Protein AF-A0A4Y9Z3P3-F1 (afdb_monomer)

Nearest PDB structures (foldseek):
  8tf5-assembly1_A  TM=5.574E-01  e=1.766E+00  Homo sapiens
  8oyy-assembly2_B  TM=6.429E-01  e=4.937E+00  synthetic construct
  8t1v-assembly1_A  TM=5.612E-01  e=3.680E+00  Homo sapiens
  8wg8-assembly1_R  TM=3.396E-01  e=8.055E+00  Homo sapiens

Mean predicted aligned error: 12.14 Å

Radius of gyration: 29.26 Å; Cα contacts (8 Å, |Δi|>4): 256; chains: 1; bounding box: 95×50×70 Å

Organism: NCBI:txid34475

Foldseek 3Di:
DPDPQPQDWDFFFQLFQQALVVLVVLVVLLVLLVVCVVLLVVQVVDPLQQAVLSVLLNVLSVLSNVLSVLSNVRNVDVVSSPDPVNSLSNLLSLQVSVLSLVLSVLLLVLLVQLLLQAWDDPPPVVVVVVPPPPPPDPPPDDDDDDDDDDDDDDDDDDDDDDDPPPPPPPPPPPPPPPVPPDCVVVVPPPPVPPPPGNDRDVVSSVVSVVVSVVVNVVSVVLVVQLVVLSVVLVVCVVVVDDPNLPRSCPPDDVCVVRSVQIFSDSDLPTPSSLNDPVSSVCSCPVRVVVSSVSSVVSSVDSSCVVSVADNHGCPCPVVPD

pLDDT: mean 75.49, std 17.76, range [39.12, 98.44]

Structure (mmCIF, N/CA/C/O backbone):
data_AF-A0A4Y9Z3P3-F1
#
_entry.id   AF-A0A4Y9Z3P3-F1
#
loop_
_atom_site.group_PDB
_atom_site.id
_atom_site.type_symbol
_atom_site.label_atom_id
_atom_site.label_alt_id
_atom_site.label_comp_id
_atom_site.label_asym_id
_atom_site.label_entity_id
_atom_site.label_seq_id
_atom_site.pdbx_PDB_ins_code
_atom_site.Cartn_x
_atom_site.Cartn_y
_atom_site.Cartn_z
_atom_site.occupancy
_atom_site.B_iso_or_equiv
_atom_site.auth_seq_id
_atom_site.auth_comp_id
_atom_site.auth_asym_id
_atom_site.auth_atom_id
_atom_site.pdbx_PDB_model_num
ATOM 1 N N . MET A 1 1 ? 21.744 5.343 -34.096 1.00 42.53 1 MET A N 1
ATOM 2 C CA . MET A 1 1 ? 22.037 6.588 -33.356 1.00 42.53 1 MET A CA 1
ATOM 3 C C . MET A 1 1 ? 22.389 6.185 -31.936 1.00 42.53 1 MET A C 1
ATOM 5 O O . MET A 1 1 ? 21.497 5.762 -31.217 1.00 42.53 1 MET A O 1
ATOM 9 N N . SER A 1 2 ? 23.677 6.191 -31.580 1.00 45.75 2 SER A N 1
ATOM 10 C CA . SER A 1 2 ? 24.115 5.922 -30.206 1.00 45.75 2 SER A CA 1
ATOM 11 C C . SER A 1 2 ? 23.874 7.201 -29.412 1.00 45.75 2 SER A C 1
ATOM 13 O O . SER A 1 2 ? 24.597 8.180 -29.589 1.00 45.75 2 SER A O 1
ATOM 15 N N . ALA A 1 3 ? 22.768 7.260 -28.674 1.00 49.84 3 ALA A N 1
ATOM 16 C CA . ALA A 1 3 ? 22.516 8.371 -27.769 1.00 49.84 3 ALA A CA 1
ATOM 17 C C . ALA A 1 3 ? 23.621 8.348 -26.709 1.00 49.84 3 ALA A C 1
ATOM 19 O O . ALA A 1 3 ? 23.852 7.304 -26.104 1.00 49.84 3 ALA A O 1
ATOM 20 N N . ASN A 1 4 ? 24.322 9.470 -26.530 1.00 55.56 4 ASN A N 1
ATOM 21 C CA . ASN A 1 4 ? 25.320 9.634 -25.478 1.00 55.56 4 ASN A CA 1
ATOM 22 C C . ASN A 1 4 ? 24.689 9.206 -24.149 1.00 55.56 4 ASN A C 1
ATOM 24 O O . ASN A 1 4 ? 23.802 9.895 -23.642 1.00 55.56 4 ASN A O 1
ATOM 28 N N . ALA A 1 5 ? 25.101 8.046 -23.635 1.00 58.03 5 ALA A N 1
ATOM 29 C CA . ALA A 1 5 ? 24.634 7.569 -22.348 1.00 58.03 5 ALA A CA 1
ATOM 30 C C . ALA A 1 5 ? 24.969 8.643 -21.301 1.00 58.03 5 ALA A C 1
ATOM 32 O O . ALA A 1 5 ? 26.079 9.188 -21.335 1.00 58.03 5 ALA A O 1
ATOM 33 N N . PRO A 1 6 ? 24.028 9.001 -20.412 1.00 55.75 6 PRO A N 1
ATOM 34 C CA . PRO A 1 6 ? 24.326 9.928 -19.333 1.00 55.75 6 PRO A CA 1
ATOM 35 C C . PRO A 1 6 ? 25.511 9.375 -18.535 1.00 55.75 6 PRO A C 1
ATOM 37 O O . PRO A 1 6 ? 25.466 8.262 -18.023 1.00 55.75 6 PRO A O 1
ATOM 40 N N . THR A 1 7 ? 26.598 10.141 -18.463 1.00 67.81 7 THR A N 1
ATOM 41 C CA . THR A 1 7 ? 27.827 9.749 -17.754 1.00 67.81 7 THR A CA 1
ATOM 42 C C . THR A 1 7 ? 27.671 9.803 -16.235 1.00 67.81 7 THR A C 1
ATOM 44 O O . THR A 1 7 ? 28.527 9.298 -15.512 1.00 67.81 7 THR A O 1
ATOM 47 N N . SER A 1 8 ? 26.588 10.405 -15.736 1.00 73.94 8 SER A N 1
ATOM 48 C CA . SER A 1 8 ? 26.293 10.492 -14.311 1.00 73.94 8 SER A CA 1
ATOM 49 C C . SER A 1 8 ? 25.451 9.297 -13.841 1.00 73.94 8 SER A C 1
ATOM 51 O O . SER A 1 8 ? 24.388 9.055 -14.424 1.00 73.94 8 SER A O 1
ATOM 53 N N . PRO A 1 9 ? 25.861 8.590 -12.772 1.00 73.00 9 PRO A N 1
ATOM 54 C CA . PRO A 1 9 ? 25.035 7.557 -12.158 1.00 73.00 9 PRO A CA 1
ATOM 55 C C . PRO A 1 9 ? 23.702 8.139 -11.671 1.00 73.00 9 PRO A C 1
ATOM 57 O O . PRO A 1 9 ? 23.647 9.269 -11.183 1.00 73.00 9 PRO A O 1
ATOM 60 N N . PHE A 1 10 ? 22.633 7.357 -11.784 1.00 73.75 10 PHE A N 1
ATOM 61 C CA . PHE A 1 10 ? 21.305 7.698 -11.281 1.00 73.75 10 PHE A CA 1
ATOM 62 C C . PHE A 1 10 ? 20.768 6.570 -10.385 1.00 73.75 10 PHE A C 1
ATOM 64 O O . PHE A 1 10 ? 21.166 5.412 -10.543 1.00 73.75 10 PHE A O 1
ATOM 71 N N . PRO A 1 11 ? 19.876 6.873 -9.422 1.00 74.25 11 PRO A N 1
ATOM 72 C CA . PRO A 1 11 ? 19.309 5.851 -8.549 1.00 74.25 11 PRO A CA 1
ATOM 73 C C . PRO A 1 11 ? 18.483 4.854 -9.364 1.00 74.25 11 PRO A C 1
ATOM 75 O O . PRO A 1 11 ? 17.634 5.253 -10.168 1.00 74.25 11 PRO A O 1
ATOM 78 N N . ALA A 1 12 ? 18.715 3.559 -9.143 1.00 80.44 12 ALA A N 1
ATOM 79 C CA . ALA A 1 12 ? 17.977 2.517 -9.841 1.00 80.44 12 ALA A CA 1
ATOM 80 C C . ALA A 1 12 ? 16.471 2.593 -9.497 1.00 80.44 12 ALA A C 1
ATOM 82 O O . ALA A 1 12 ? 16.105 2.781 -8.330 1.00 80.44 12 ALA A O 1
ATOM 83 N N . PRO A 1 13 ? 15.565 2.455 -10.483 1.00 83.38 13 PRO A N 1
ATOM 84 C CA . PRO A 1 13 ? 14.133 2.481 -10.216 1.00 83.38 13 PRO A CA 1
ATOM 85 C C . PRO A 1 13 ? 13.725 1.301 -9.324 1.00 83.38 13 PRO A C 1
ATOM 87 O O . PRO A 1 13 ? 14.141 0.162 -9.531 1.00 83.38 13 PRO A O 1
ATOM 90 N N . VAL A 1 14 ? 12.846 1.547 -8.349 1.00 85.56 14 VAL A N 1
ATOM 91 C CA . VAL A 1 14 ? 12.202 0.494 -7.554 1.00 85.56 14 VAL A CA 1
ATOM 92 C C . VAL A 1 14 ? 11.537 -0.536 -8.469 1.00 85.56 14 VAL A C 1
ATOM 94 O O . VAL A 1 14 ? 10.660 -0.207 -9.276 1.00 85.56 14 VAL A O 1
ATOM 97 N N . GLY A 1 15 ? 11.960 -1.790 -8.312 1.00 86.94 15 GLY A N 1
ATOM 98 C CA . GLY A 1 15 ? 11.528 -2.915 -9.139 1.00 86.94 15 GLY A CA 1
ATOM 99 C C . GLY A 1 15 ? 12.268 -3.050 -10.474 1.00 86.94 15 GLY A C 1
ATOM 100 O O . GLY A 1 15 ? 11.754 -3.753 -11.344 1.00 86.94 15 GLY A O 1
ATOM 101 N N . GLY A 1 16 ? 13.414 -2.381 -10.637 1.00 88.62 16 GLY A N 1
ATOM 102 C CA . GLY A 1 16 ? 14.293 -2.491 -11.802 1.00 88.62 16 GLY A CA 1
ATOM 103 C C . GLY A 1 16 ? 13.743 -1.840 -13.071 1.00 88.62 16 GLY A C 1
ATOM 104 O O . GLY A 1 16 ? 12.637 -1.287 -13.105 1.00 88.62 16 GLY A O 1
ATOM 105 N N . VAL A 1 17 ? 14.544 -1.906 -14.132 1.00 88.94 17 VAL A N 1
ATOM 106 C CA . VAL A 1 17 ? 14.128 -1.571 -15.495 1.00 88.94 17 VAL A CA 1
ATOM 107 C C . VAL A 1 17 ? 13.175 -2.648 -15.999 1.00 88.94 17 VAL A C 1
ATOM 109 O O . VAL A 1 17 ? 13.352 -3.849 -15.779 1.00 88.94 17 VAL A O 1
ATOM 112 N N . LEU A 1 18 ? 12.136 -2.207 -16.697 1.00 91.06 18 LEU A N 1
ATOM 113 C CA . LEU A 1 18 ? 11.111 -3.103 -17.197 1.00 91.06 18 LEU A CA 1
ATOM 114 C C . LEU A 1 18 ? 11.562 -3.843 -18.443 1.00 91.06 18 LEU A C 1
ATOM 116 O O . LEU A 1 18 ? 11.744 -3.256 -19.508 1.00 91.06 18 LEU A O 1
ATOM 120 N N . LEU A 1 19 ? 11.695 -5.151 -18.295 1.00 92.31 19 LEU A N 1
ATOM 121 C CA . LEU A 1 19 ? 12.007 -6.090 -19.357 1.00 92.31 19 LEU A CA 1
ATOM 122 C C . LEU A 1 19 ? 10.714 -6.747 -19.858 1.00 92.31 19 LEU A C 1
ATOM 124 O O . LEU A 1 19 ? 9.699 -6.731 -19.157 1.00 92.31 19 LEU A O 1
ATOM 128 N N . PRO A 1 20 ? 10.724 -7.362 -21.053 1.00 94.88 20 PRO A N 1
ATOM 129 C CA . PRO A 1 20 ? 9.568 -8.103 -21.565 1.00 94.88 20 PRO A CA 1
ATOM 130 C C . PRO A 1 20 ? 9.029 -9.159 -20.585 1.00 94.88 20 PRO A C 1
ATOM 132 O O . PRO A 1 20 ? 7.826 -9.396 -20.519 1.00 94.88 20 PRO A O 1
ATOM 135 N N . GLU A 1 21 ? 9.906 -9.742 -19.772 1.00 94.62 21 GLU A N 1
ATOM 136 C CA . GLU A 1 21 ? 9.573 -10.736 -18.747 1.00 94.62 21 GLU A CA 1
ATOM 137 C C . GLU A 1 21 ? 8.707 -10.177 -17.607 1.00 94.62 21 GLU A C 1
ATOM 139 O O . GLU A 1 21 ? 7.948 -10.920 -16.988 1.00 94.62 21 GLU A O 1
ATOM 144 N N . ASP A 1 22 ? 8.750 -8.862 -17.357 1.00 94.44 22 ASP A N 1
ATOM 145 C CA . ASP A 1 22 ? 7.927 -8.212 -16.327 1.00 94.44 22 ASP A CA 1
ATOM 146 C C . ASP A 1 22 ? 6.461 -8.068 -16.738 1.00 94.44 22 ASP A C 1
ATOM 148 O O . ASP A 1 22 ? 5.620 -7.682 -15.916 1.00 94.44 22 ASP A O 1
ATOM 152 N N . PHE A 1 23 ? 6.132 -8.365 -17.999 1.00 96.69 23 PHE A N 1
ATOM 153 C CA . PHE A 1 23 ? 4.767 -8.291 -18.498 1.00 96.69 23 PHE A CA 1
ATOM 154 C C . PHE A 1 23 ? 3.838 -9.222 -17.714 1.00 96.69 23 PHE A C 1
ATOM 156 O O . PHE A 1 23 ? 2.801 -8.781 -17.221 1.00 96.69 23 PHE A O 1
ATOM 163 N N . ALA A 1 24 ? 4.228 -10.491 -17.558 1.00 97.12 24 ALA A N 1
ATOM 164 C CA . ALA A 1 24 ? 3.414 -11.509 -16.901 1.00 97.12 24 ALA A CA 1
ATOM 165 C C . ALA A 1 24 ? 3.096 -11.180 -15.428 1.00 97.12 24 ALA A C 1
ATOM 167 O O . ALA A 1 24 ? 1.911 -11.135 -15.086 1.00 97.12 24 ALA A O 1
ATOM 168 N N . PRO A 1 25 ? 4.080 -10.885 -14.549 1.00 97.12 25 PRO A N 1
ATOM 169 C CA . PRO A 1 25 ? 3.769 -10.521 -13.170 1.00 97.12 25 PRO A CA 1
ATOM 170 C C . PRO A 1 25 ? 3.001 -9.195 -13.086 1.00 97.12 25 PRO A C 1
ATOM 172 O O . PRO A 1 25 ? 2.080 -9.079 -12.279 1.00 97.12 25 PRO A O 1
ATOM 175 N N . SER A 1 26 ? 3.296 -8.206 -13.940 1.00 97.31 26 SER A N 1
ATOM 176 C CA . SER A 1 26 ? 2.544 -6.941 -13.948 1.00 97.31 26 SER A CA 1
ATOM 177 C C . SER A 1 26 ? 1.079 -7.136 -14.346 1.00 97.31 26 SER A C 1
ATOM 179 O O . SER A 1 26 ? 0.200 -6.545 -13.724 1.00 97.31 26 SER A O 1
ATOM 181 N N . LEU A 1 27 ? 0.801 -7.996 -15.330 1.00 97.88 27 LEU A N 1
ATOM 182 C CA . LEU A 1 27 ? -0.560 -8.363 -15.721 1.00 97.88 27 LEU A CA 1
ATOM 183 C C . LEU A 1 27 ? -1.293 -9.078 -14.583 1.00 97.88 27 LEU A C 1
ATOM 185 O O . LEU A 1 27 ? -2.421 -8.707 -14.261 1.00 97.88 27 LEU A O 1
ATOM 189 N N . LEU A 1 28 ? -0.643 -10.060 -13.950 1.00 98.06 28 LEU A N 1
ATOM 190 C CA . LEU A 1 28 ? -1.213 -10.806 -12.829 1.00 98.06 28 LEU A CA 1
ATOM 191 C C . LEU A 1 28 ? -1.632 -9.866 -11.693 1.00 98.06 28 LEU A C 1
ATOM 193 O O . LEU A 1 28 ? -2.794 -9.868 -11.289 1.00 98.06 28 LEU A O 1
ATOM 197 N N . PHE A 1 29 ? -0.716 -9.026 -11.203 1.00 97.88 29 PHE A N 1
ATOM 198 C CA . PHE A 1 29 ? -1.039 -8.087 -10.128 1.00 97.88 29 PHE A CA 1
ATOM 199 C C . PHE A 1 29 ? -2.036 -7.015 -10.574 1.00 97.88 29 PHE A C 1
ATOM 201 O O . PHE A 1 29 ? -2.915 -6.654 -9.795 1.00 97.88 29 PHE A O 1
ATOM 208 N N . GLY A 1 30 ? -1.973 -6.556 -11.826 1.00 98.06 30 GLY A N 1
ATOM 209 C CA . GLY A 1 30 ? -2.975 -5.655 -12.394 1.00 98.06 30 GLY A CA 1
ATOM 210 C C . GLY A 1 30 ? -4.393 -6.230 -12.312 1.00 98.06 30 GLY A C 1
ATOM 211 O O . GLY A 1 30 ? -5.302 -5.544 -11.849 1.00 98.06 30 GLY A O 1
ATOM 212 N N . ILE A 1 31 ? -4.573 -7.504 -12.678 1.00 98.44 31 ILE A N 1
ATOM 213 C CA . ILE A 1 31 ? -5.858 -8.211 -12.561 1.00 98.44 31 ILE A CA 1
ATOM 214 C C . ILE A 1 31 ? -6.277 -8.339 -11.094 1.00 98.44 31 ILE A C 1
ATOM 216 O O . ILE A 1 31 ? -7.421 -8.038 -10.766 1.00 98.44 31 ILE A O 1
ATOM 220 N N . LEU A 1 32 ? -5.365 -8.729 -10.198 1.00 98.06 32 LEU A N 1
ATOM 221 C CA . LEU A 1 32 ? -5.675 -8.861 -8.771 1.00 98.06 32 LEU A CA 1
ATOM 222 C C . LEU A 1 32 ? -6.171 -7.540 -8.158 1.00 98.06 32 LEU A C 1
ATOM 224 O O . LEU A 1 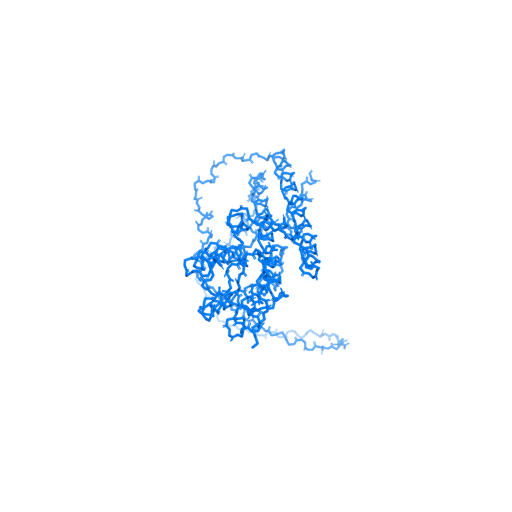32 ? -7.158 -7.548 -7.427 1.00 98.06 32 LEU A O 1
ATOM 228 N N . TYR A 1 33 ? -5.555 -6.401 -8.495 1.00 98.25 33 TYR A N 1
ATOM 229 C CA . TYR A 1 33 ? -6.035 -5.088 -8.044 1.00 98.25 33 TYR A CA 1
ATOM 230 C C . TYR A 1 33 ? -7.357 -4.677 -8.711 1.00 98.25 33 TYR A C 1
ATOM 232 O O . TYR A 1 33 ? -8.215 -4.101 -8.044 1.00 98.25 33 TYR A O 1
ATOM 240 N N . LEU A 1 34 ? -7.573 -5.002 -9.991 1.00 98.12 34 LEU A N 1
ATOM 241 C CA . LEU A 1 34 ? -8.865 -4.774 -10.655 1.00 98.12 34 LEU A CA 1
ATOM 242 C C . LEU A 1 34 ? -10.000 -5.549 -9.973 1.00 98.12 34 LEU A C 1
ATOM 244 O O . LEU A 1 34 ? -11.094 -5.009 -9.812 1.00 98.12 34 LEU A O 1
ATOM 248 N N . LEU A 1 35 ? -9.735 -6.774 -9.513 1.00 98.06 35 LEU A N 1
ATOM 249 C CA . LEU A 1 35 ? -10.707 -7.576 -8.769 1.00 98.06 35 LEU A CA 1
ATOM 250 C C . LEU A 1 35 ? -11.092 -6.951 -7.421 1.00 98.06 35 LEU A C 1
ATOM 252 O O . LEU A 1 35 ? -12.175 -7.248 -6.930 1.00 98.06 35 LEU A O 1
ATOM 256 N N . LEU A 1 36 ? -10.281 -6.054 -6.842 1.00 97.69 36 LEU A N 1
ATOM 257 C CA . LEU A 1 36 ? -10.639 -5.332 -5.612 1.00 97.69 36 LEU A CA 1
ATOM 258 C C . LEU A 1 36 ? -11.674 -4.221 -5.837 1.00 97.69 36 LEU A C 1
ATOM 260 O O . LEU A 1 36 ? -12.410 -3.877 -4.911 1.00 97.69 36 LEU A O 1
ATOM 264 N N . ILE A 1 37 ? -11.762 -3.663 -7.048 1.00 97.62 37 ILE A N 1
ATOM 265 C CA . ILE A 1 37 ? -12.670 -2.553 -7.379 1.00 97.62 37 ILE A CA 1
ATOM 266 C C . ILE A 1 37 ? -14.144 -2.860 -7.056 1.00 97.62 37 ILE A C 1
ATOM 268 O O . ILE A 1 37 ? -14.770 -2.019 -6.406 1.00 97.62 37 ILE A O 1
ATOM 272 N N . PRO A 1 38 ? -14.734 -4.014 -7.431 1.00 97.50 38 PRO A N 1
ATOM 273 C CA . PRO A 1 38 ? -16.112 -4.325 -7.047 1.00 97.50 38 PRO A CA 1
ATOM 274 C C . PRO A 1 38 ? -16.298 -4.402 -5.526 1.00 97.50 38 PRO A C 1
ATOM 276 O O . PRO A 1 38 ? -17.281 -3.867 -5.017 1.00 97.50 38 PRO A O 1
ATOM 279 N N . PHE A 1 39 ? -15.346 -4.966 -4.772 1.00 96.25 39 PHE A N 1
ATOM 280 C CA . PHE A 1 39 ? -15.421 -4.986 -3.303 1.00 96.25 39 PHE A CA 1
ATOM 281 C C . PHE A 1 39 ? -15.389 -3.572 -2.714 1.00 96.25 39 PHE A C 1
ATOM 283 O O . PHE A 1 39 ? -16.172 -3.250 -1.820 1.00 96.25 39 PHE A O 1
ATOM 290 N N . ILE A 1 40 ? -14.529 -2.704 -3.250 1.00 96.69 40 ILE A N 1
ATOM 291 C CA . ILE A 1 40 ? -14.476 -1.285 -2.888 1.00 96.69 40 ILE A CA 1
ATOM 292 C C . ILE A 1 40 ? -15.817 -0.601 -3.196 1.00 96.69 40 ILE A C 1
ATOM 294 O O . ILE A 1 40 ? -16.347 0.127 -2.356 1.00 96.69 40 ILE A O 1
ATOM 298 N N . ALA A 1 41 ? -16.407 -0.855 -4.365 1.00 96.50 41 ALA A N 1
ATOM 299 C CA . ALA A 1 41 ? -17.690 -0.276 -4.755 1.00 96.50 41 ALA A CA 1
ATOM 300 C C . ALA A 1 41 ? -18.830 -0.715 -3.822 1.00 96.50 41 ALA A C 1
ATOM 302 O O . ALA A 1 41 ? -19.564 0.136 -3.316 1.00 96.50 41 ALA A O 1
ATOM 303 N N . LEU A 1 42 ? -18.932 -2.013 -3.513 1.00 95.44 42 LEU A N 1
ATOM 304 C CA . LEU A 1 42 ? -19.910 -2.551 -2.556 1.00 95.44 42 LEU A CA 1
ATOM 305 C C . LEU A 1 42 ? -19.777 -1.879 -1.182 1.00 95.44 42 LEU A C 1
ATOM 307 O O . LEU A 1 42 ? -20.764 -1.466 -0.565 1.00 95.44 42 LEU A O 1
ATOM 311 N N . ARG A 1 43 ? -18.536 -1.674 -0.736 1.00 94.38 43 ARG A N 1
ATOM 312 C CA . ARG A 1 43 ? -18.217 -0.970 0.508 1.00 94.38 43 ARG A CA 1
ATOM 313 C C . ARG A 1 43 ? -18.633 0.504 0.491 1.00 94.38 43 ARG A C 1
ATOM 315 O O . ARG A 1 43 ? -19.106 1.006 1.509 1.00 94.38 43 ARG A O 1
ATOM 322 N N . PHE A 1 44 ? -18.501 1.203 -0.637 1.00 93.19 44 PHE A N 1
ATOM 323 C CA . PHE A 1 44 ? -18.969 2.588 -0.771 1.00 93.19 44 PHE A CA 1
ATOM 324 C C . PHE A 1 44 ? -20.492 2.704 -0.849 1.00 93.19 44 PHE A C 1
ATOM 326 O O . PHE A 1 44 ? -21.062 3.671 -0.331 1.00 93.19 44 PHE A O 1
ATOM 333 N N . ILE A 1 45 ? -21.171 1.733 -1.459 1.00 95.56 45 ILE A N 1
ATOM 334 C CA . ILE A 1 45 ? -22.635 1.711 -1.538 1.00 95.56 45 ILE A CA 1
ATOM 335 C C . ILE A 1 45 ? -23.221 1.593 -0.126 1.00 95.56 45 ILE A C 1
ATOM 337 O O . ILE A 1 45 ? -24.075 2.402 0.254 1.00 95.56 45 ILE A O 1
ATOM 341 N N . SER A 1 46 ? -22.681 0.687 0.694 1.00 93.25 46 SER A N 1
ATOM 342 C CA . SER A 1 46 ? -23.132 0.484 2.070 1.00 93.25 46 SER A CA 1
ATOM 343 C C . SER A 1 46 ? -22.790 1.668 2.986 1.00 93.25 46 SER A C 1
ATOM 345 O O . SER A 1 46 ? -21.639 1.912 3.357 1.00 93.25 46 SER A O 1
ATOM 347 N N . LYS A 1 47 ? -23.818 2.414 3.414 1.00 91.19 47 LYS A N 1
ATOM 348 C CA . LYS A 1 47 ? -23.670 3.576 4.314 1.00 91.19 47 LYS A CA 1
ATOM 349 C C . LYS A 1 47 ? -23.022 3.219 5.652 1.00 91.19 47 LYS A C 1
ATOM 351 O O . LYS A 1 47 ? -22.392 4.092 6.253 1.00 91.19 47 LYS A O 1
ATOM 356 N N . SER A 1 48 ? -23.180 1.981 6.122 1.00 88.69 48 SER A N 1
ATOM 357 C CA . SER A 1 48 ? -22.594 1.506 7.380 1.00 88.69 48 SER A CA 1
ATOM 358 C C . SER A 1 48 ? -21.093 1.261 7.258 1.00 88.69 48 SER A C 1
ATOM 360 O O . SER A 1 48 ? -20.383 1.389 8.249 1.00 88.69 48 SER A O 1
ATOM 362 N N . SER A 1 49 ? -20.584 0.989 6.053 1.00 89.50 49 SER A N 1
ATOM 363 C CA . SER A 1 49 ? -19.172 0.673 5.854 1.00 89.50 49 SER A CA 1
ATOM 364 C C . SER A 1 49 ? -18.297 1.881 5.532 1.00 89.50 49 SER A C 1
ATOM 366 O O . SER A 1 49 ? -17.088 1.761 5.672 1.00 89.50 49 SER A O 1
ATOM 368 N N . ARG A 1 50 ? -18.845 3.031 5.116 1.00 90.50 50 ARG A N 1
ATOM 369 C CA . ARG A 1 50 ? -18.043 4.194 4.680 1.00 90.50 50 ARG A CA 1
ATOM 370 C C . ARG A 1 50 ? -17.116 4.706 5.789 1.00 90.50 50 ARG A C 1
ATOM 372 O O . ARG A 1 50 ? -17.591 5.234 6.797 1.00 90.50 50 ARG A O 1
ATOM 379 N N . THR A 1 51 ? -15.810 4.591 5.563 1.00 90.06 51 THR A N 1
ATOM 380 C CA . THR A 1 51 ? -14.739 5.099 6.431 1.00 90.06 51 THR A CA 1
ATOM 381 C C . THR A 1 51 ? -13.640 5.746 5.590 1.00 90.06 51 THR A C 1
ATOM 383 O O . THR A 1 51 ? -13.462 5.403 4.420 1.00 90.06 51 THR A O 1
ATOM 386 N N . MET A 1 52 ? -12.869 6.656 6.193 1.00 87.19 52 MET A N 1
ATOM 387 C CA . MET A 1 52 ? -11.673 7.235 5.558 1.00 87.19 52 MET A CA 1
ATOM 388 C C . MET A 1 52 ? -10.652 6.170 5.125 1.00 87.19 52 MET A C 1
ATOM 390 O O . MET A 1 52 ? -10.004 6.341 4.098 1.00 87.19 52 MET A O 1
ATOM 394 N N . VAL A 1 53 ? -10.566 5.050 5.852 1.00 88.81 53 VAL A N 1
ATOM 395 C CA . VAL A 1 53 ? -9.669 3.926 5.527 1.00 88.81 53 VAL A CA 1
ATOM 396 C C . VAL A 1 53 ? -10.014 3.311 4.167 1.00 88.81 53 VAL A C 1
ATOM 398 O O . VAL A 1 53 ? -9.143 3.095 3.334 1.00 88.81 53 VAL A O 1
ATOM 401 N N . ILE A 1 54 ? -11.302 3.101 3.876 1.00 91.25 54 ILE A N 1
ATOM 402 C CA . ILE A 1 54 ? -11.723 2.545 2.577 1.00 91.25 54 ILE A CA 1
ATOM 403 C C . ILE A 1 54 ? -11.395 3.509 1.433 1.0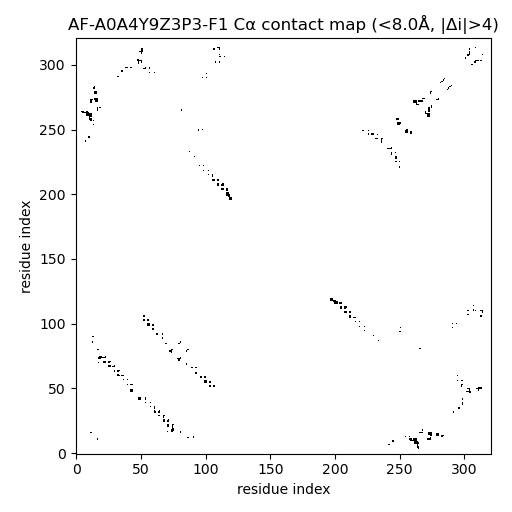0 91.25 54 ILE A C 1
ATOM 405 O O . ILE A 1 54 ? -11.059 3.066 0.338 1.00 91.25 54 ILE A O 1
ATOM 409 N N . MET A 1 55 ? -11.439 4.820 1.683 1.00 91.56 55 MET A N 1
ATOM 410 C CA . MET A 1 55 ? -11.016 5.814 0.697 1.00 91.56 55 MET A CA 1
ATOM 411 C C . MET A 1 55 ? -9.512 5.723 0.401 1.00 91.56 55 MET A C 1
ATOM 413 O O . MET A 1 55 ? -9.131 5.775 -0.768 1.00 91.56 55 MET A O 1
ATOM 417 N N . GLY A 1 56 ? -8.674 5.524 1.424 1.00 91.12 56 GLY A N 1
ATOM 418 C CA . GLY A 1 56 ? -7.233 5.295 1.263 1.00 91.12 56 GLY A CA 1
ATOM 419 C C . GLY A 1 56 ? -6.926 4.054 0.419 1.00 91.12 56 GLY A C 1
ATOM 420 O O . GLY A 1 56 ? -6.172 4.129 -0.557 1.00 91.12 56 GLY A O 1
ATOM 421 N N . VAL A 1 57 ? -7.593 2.936 0.722 1.00 94.12 57 VAL A N 1
ATOM 422 C CA . VAL A 1 57 ? -7.470 1.684 -0.043 1.00 94.12 57 VAL A CA 1
ATOM 423 C C . VAL A 1 57 ? -7.969 1.838 -1.480 1.00 94.12 57 VAL A C 1
ATOM 425 O O . VAL A 1 57 ? -7.346 1.315 -2.406 1.00 94.12 57 VAL A O 1
ATOM 428 N N . ALA A 1 58 ? -9.056 2.580 -1.698 1.00 95.25 58 ALA A N 1
ATOM 429 C CA . ALA A 1 58 ? -9.599 2.824 -3.030 1.00 95.25 58 ALA A CA 1
ATOM 430 C C . ALA A 1 58 ? -8.625 3.609 -3.917 1.00 95.25 58 ALA A C 1
ATOM 432 O O . ALA A 1 58 ? -8.328 3.184 -5.034 1.00 95.25 58 ALA A O 1
ATOM 433 N N . LEU A 1 59 ? -8.082 4.717 -3.402 1.00 94.44 59 LEU A N 1
ATOM 434 C CA . LEU A 1 59 ? -7.087 5.521 -4.116 1.00 94.44 59 LEU A CA 1
ATOM 435 C C . LEU A 1 59 ? -5.828 4.704 -4.412 1.00 94.44 59 LEU A C 1
ATOM 437 O O . LEU A 1 59 ? -5.354 4.691 -5.546 1.00 94.44 59 LEU A O 1
ATOM 441 N N . THR A 1 60 ? -5.340 3.962 -3.417 1.00 93.75 60 THR A N 1
ATOM 442 C CA . THR A 1 60 ? -4.206 3.043 -3.563 1.00 93.75 60 THR A CA 1
ATOM 443 C C . THR A 1 60 ? -4.443 2.013 -4.665 1.00 93.75 60 THR A C 1
ATOM 445 O O . THR A 1 60 ? -3.590 1.827 -5.530 1.00 93.75 60 THR A O 1
ATOM 448 N N . THR A 1 61 ? -5.620 1.386 -4.681 1.00 96.94 61 THR A N 1
ATOM 449 C CA . THR A 1 61 ? -5.987 0.370 -5.676 1.00 96.94 61 THR A CA 1
ATOM 450 C C . THR A 1 61 ? -5.988 0.952 -7.087 1.00 96.94 61 THR A C 1
ATOM 452 O O . THR A 1 61 ? -5.385 0.373 -7.988 1.00 96.94 61 THR A O 1
ATOM 455 N N . ILE A 1 62 ? -6.596 2.127 -7.285 1.00 96.81 62 ILE A N 1
ATOM 456 C CA . ILE A 1 62 ? -6.620 2.810 -8.589 1.00 96.81 62 ILE A CA 1
ATOM 457 C C . ILE A 1 62 ? -5.195 3.127 -9.052 1.00 96.81 62 ILE A C 1
ATOM 459 O O . ILE A 1 62 ? -4.816 2.809 -10.180 1.00 96.81 62 ILE A O 1
ATOM 463 N N . VAL A 1 63 ? -4.384 3.711 -8.168 1.00 96.44 63 VAL A N 1
ATOM 464 C CA . VAL A 1 63 ? -2.982 4.034 -8.454 1.00 96.44 63 VAL A CA 1
ATOM 465 C C . VAL A 1 63 ? -2.188 2.774 -8.811 1.00 96.44 63 VAL A C 1
ATOM 467 O O . VAL A 1 63 ? -1.377 2.806 -9.735 1.00 96.44 63 VAL A O 1
ATOM 470 N N . ARG A 1 64 ? -2.446 1.636 -8.155 1.00 96.56 64 ARG A N 1
ATOM 471 C CA . ARG A 1 64 ? -1.792 0.357 -8.470 1.00 96.56 64 ARG A CA 1
ATOM 472 C C . ARG A 1 64 ? -2.182 -0.201 -9.827 1.00 96.56 64 ARG A C 1
ATOM 474 O O . ARG A 1 64 ? -1.295 -0.642 -10.555 1.00 96.56 64 ARG A O 1
ATOM 481 N N . VAL A 1 65 ? -3.453 -0.116 -10.209 1.00 98.06 65 VAL A N 1
ATOM 482 C CA . VAL A 1 65 ? -3.896 -0.495 -11.559 1.00 98.06 65 VAL A CA 1
ATOM 483 C C . VAL A 1 65 ? -3.166 0.336 -12.618 1.00 98.06 65 VAL A C 1
ATOM 485 O O . VAL A 1 65 ? -2.622 -0.231 -13.565 1.00 98.06 65 VAL A O 1
ATOM 488 N N . LEU A 1 66 ? -3.070 1.658 -12.428 1.00 97.62 66 LEU A N 1
ATOM 489 C CA . LEU A 1 66 ? -2.328 2.539 -13.340 1.00 97.62 66 LEU A CA 1
ATOM 490 C C . LEU A 1 66 ? -0.837 2.190 -13.389 1.00 97.62 66 LEU A C 1
ATOM 492 O O . LEU A 1 66 ? -0.253 2.105 -14.467 1.00 97.62 66 LEU A O 1
ATOM 496 N N . ASN A 1 67 ? -0.227 1.924 -12.235 1.00 96.19 67 ASN A N 1
ATOM 497 C CA . ASN A 1 67 ? 1.175 1.535 -12.156 1.00 96.19 67 ASN A CA 1
ATOM 498 C C . ASN A 1 67 ? 1.455 0.243 -12.924 1.00 96.19 67 ASN A C 1
ATOM 500 O O . ASN A 1 67 ? 2.402 0.199 -13.705 1.00 96.19 67 ASN A O 1
ATOM 504 N N . PHE A 1 68 ? 0.627 -0.791 -12.764 1.00 97.81 68 PHE A N 1
ATOM 505 C CA . PHE A 1 68 ? 0.797 -2.030 -13.524 1.00 97.81 68 PHE A CA 1
ATOM 506 C C . PHE A 1 68 ? 0.485 -1.860 -15.010 1.00 97.81 68 PHE A C 1
ATOM 508 O O . PHE A 1 68 ? 1.162 -2.477 -15.829 1.00 97.81 68 PHE A O 1
ATOM 515 N N . ALA A 1 69 ? -0.450 -0.981 -15.379 1.00 97.94 69 ALA A N 1
ATOM 516 C CA . ALA A 1 69 ? -0.681 -0.623 -16.775 1.00 97.94 69 ALA A CA 1
ATOM 517 C C . ALA A 1 69 ? 0.559 0.030 -17.408 1.00 97.94 69 ALA A C 1
ATOM 519 O O . ALA A 1 69 ? 0.995 -0.400 -18.478 1.00 97.94 69 ALA A O 1
ATOM 520 N N . PHE A 1 70 ? 1.187 0.994 -16.726 1.00 97.31 70 PHE A N 1
ATOM 521 C CA . PHE A 1 70 ? 2.443 1.591 -17.183 1.00 97.31 70 PHE A CA 1
ATOM 522 C C . PHE A 1 70 ? 3.578 0.573 -17.243 1.00 97.31 70 PHE A C 1
ATOM 524 O O . PHE A 1 70 ? 4.294 0.534 -18.241 1.00 97.31 70 PHE A O 1
ATOM 531 N N . ARG A 1 71 ? 3.701 -0.308 -16.243 1.00 95.81 71 ARG A N 1
ATOM 532 C CA . ARG A 1 71 ? 4.709 -1.377 -16.267 1.00 95.81 71 ARG A CA 1
ATOM 533 C C . ARG A 1 71 ? 4.508 -2.320 -17.464 1.00 95.81 71 ARG A C 1
ATOM 535 O O . ARG A 1 71 ? 5.451 -2.617 -18.194 1.00 95.81 71 ARG A O 1
ATOM 542 N N . MET A 1 72 ? 3.273 -2.738 -17.735 1.00 97.31 72 MET A N 1
ATOM 543 C CA . MET A 1 72 ? 2.961 -3.543 -18.920 1.00 97.31 72 MET A CA 1
ATOM 544 C C . MET A 1 72 ? 3.293 -2.805 -20.222 1.00 97.31 72 MET A C 1
ATOM 546 O O . MET A 1 72 ? 3.862 -3.412 -21.129 1.00 97.31 72 MET A O 1
ATOM 550 N N . ALA A 1 73 ? 2.993 -1.508 -20.322 1.00 97.19 73 ALA A N 1
ATOM 551 C CA . ALA A 1 73 ? 3.329 -0.708 -21.499 1.00 97.19 73 ALA A CA 1
ATOM 552 C C . ALA A 1 73 ? 4.853 -0.600 -21.705 1.00 97.19 73 ALA A C 1
ATOM 554 O O . ALA A 1 73 ? 5.349 -0.884 -22.794 1.00 97.19 73 ALA A O 1
ATOM 555 N N . GLN A 1 74 ? 5.608 -0.299 -20.643 1.00 95.38 74 GLN A N 1
ATOM 556 C CA . GLN A 1 74 ? 7.072 -0.217 -20.676 1.00 95.38 74 GLN A CA 1
ATOM 557 C C . GLN A 1 74 ? 7.731 -1.565 -21.010 1.00 95.38 74 GLN A C 1
ATOM 559 O O . GLN A 1 74 ? 8.742 -1.596 -21.706 1.00 95.38 74 GLN A O 1
ATOM 564 N N . 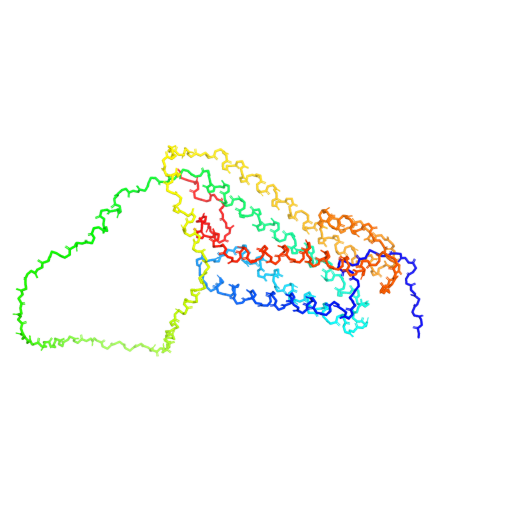SER A 1 75 ? 7.151 -2.699 -20.602 1.00 95.38 75 SER A N 1
ATOM 565 C CA . SER A 1 75 ? 7.695 -4.016 -20.975 1.00 95.38 75 SER A CA 1
ATOM 566 C C . SER A 1 75 ? 7.708 -4.243 -22.498 1.00 95.38 75 SER A C 1
ATOM 568 O O . SER A 1 75 ? 8.638 -4.861 -23.023 1.00 95.38 75 SER A O 1
ATOM 570 N N . LYS A 1 76 ? 6.734 -3.675 -23.225 1.00 96.44 76 LYS A N 1
ATOM 571 C CA . LYS A 1 76 ? 6.567 -3.844 -24.677 1.00 96.44 76 LYS A CA 1
ATOM 572 C C . LYS A 1 76 ? 7.276 -2.779 -25.506 1.00 96.44 76 LYS A C 1
ATOM 574 O O . LYS A 1 76 ? 7.749 -3.093 -26.592 1.00 96.44 76 LYS A O 1
ATOM 579 N N . ASP A 1 77 ? 7.356 -1.551 -25.002 1.00 95.62 77 ASP A N 1
ATOM 580 C CA . ASP A 1 77 ? 7.887 -0.413 -25.750 1.00 95.62 77 ASP A CA 1
ATOM 581 C C . ASP A 1 77 ? 9.173 0.141 -25.105 1.00 95.62 77 ASP A C 1
ATOM 583 O O . ASP A 1 77 ? 9.111 0.754 -24.032 1.00 95.62 77 ASP A O 1
ATOM 587 N N . PRO A 1 78 ? 10.347 -0.030 -25.749 1.00 91.12 78 PRO A N 1
ATOM 588 C CA . PRO A 1 78 ? 11.610 0.526 -25.269 1.00 91.12 78 PRO A CA 1
ATOM 589 C C . PRO A 1 78 ? 11.600 2.051 -25.104 1.00 91.12 78 PRO A C 1
ATOM 591 O O . PRO A 1 78 ? 12.277 2.563 -24.213 1.00 91.12 78 PRO A O 1
ATOM 594 N N . SER A 1 79 ? 10.824 2.782 -25.912 1.00 91.69 79 SER A N 1
ATOM 595 C CA . SER A 1 79 ? 10.743 4.245 -25.818 1.00 91.69 79 SER A CA 1
ATOM 596 C C . SER A 1 79 ? 10.058 4.694 -24.524 1.00 91.69 79 SER A C 1
ATOM 598 O O . SER A 1 79 ? 10.498 5.648 -23.881 1.00 91.69 79 SER A O 1
ATOM 600 N N . LEU A 1 80 ? 9.045 3.946 -24.068 1.00 91.88 80 LEU A N 1
ATOM 601 C CA . LEU A 1 80 ? 8.370 4.198 -22.796 1.00 91.88 80 LEU A CA 1
ATOM 602 C C . LEU A 1 80 ? 9.252 3.842 -21.594 1.00 91.88 80 LEU A C 1
ATOM 604 O O . LEU A 1 80 ? 9.109 4.467 -20.542 1.00 91.88 80 LEU A O 1
ATOM 608 N N . ARG A 1 81 ? 10.179 2.878 -21.713 1.00 87.62 81 ARG A N 1
ATOM 609 C CA . ARG A 1 81 ? 11.135 2.543 -20.631 1.00 87.62 81 ARG A CA 1
ATOM 610 C C . ARG A 1 81 ? 12.059 3.709 -20.305 1.00 87.62 81 ARG A C 1
ATOM 612 O O . ARG A 1 81 ? 12.344 3.947 -19.139 1.00 87.62 81 ARG A O 1
ATOM 619 N N . ALA A 1 82 ? 12.473 4.451 -21.330 1.00 85.00 82 ALA A N 1
ATOM 620 C CA . ALA A 1 82 ? 13.303 5.642 -21.184 1.00 85.00 82 ALA A CA 1
ATOM 621 C C . ALA A 1 82 ? 12.510 6.881 -20.719 1.00 85.00 82 ALA A C 1
ATOM 623 O O . ALA A 1 82 ? 13.088 7.950 -20.524 1.00 85.00 82 ALA A O 1
ATOM 624 N N . SER A 1 83 ? 11.187 6.771 -20.542 1.00 87.69 83 SER A N 1
ATOM 625 C CA . SER A 1 83 ? 10.359 7.897 -20.118 1.00 87.69 83 SER A CA 1
ATOM 626 C C . SER A 1 83 ? 10.614 8.256 -18.654 1.00 87.69 83 SER A C 1
ATOM 628 O O . SER A 1 83 ? 10.150 7.587 -17.727 1.00 87.69 83 SER A O 1
ATOM 630 N N . ILE A 1 84 ? 11.300 9.380 -18.454 1.00 81.69 84 ILE A N 1
ATOM 631 C CA . ILE A 1 84 ? 11.588 9.962 -17.138 1.00 81.69 84 ILE A CA 1
ATOM 632 C C . ILE A 1 84 ? 10.291 10.212 -16.354 1.00 81.69 84 ILE A C 1
ATOM 634 O O . ILE A 1 84 ? 10.198 9.857 -15.180 1.00 81.69 84 ILE A O 1
ATOM 638 N N . THR A 1 85 ? 9.255 10.747 -17.007 1.00 85.75 85 THR A N 1
ATOM 639 C CA . THR A 1 85 ? 7.961 11.045 -16.377 1.00 85.75 85 THR A CA 1
ATOM 640 C C . THR A 1 85 ? 7.280 9.795 -15.824 1.00 85.75 85 THR A C 1
ATOM 642 O O . THR A 1 85 ? 6.798 9.819 -14.691 1.00 85.75 85 THR A O 1
ATOM 645 N N . ILE A 1 86 ? 7.265 8.691 -16.583 1.00 89.50 86 ILE A N 1
ATOM 646 C CA . ILE A 1 86 ? 6.665 7.430 -16.122 1.00 89.50 86 ILE A CA 1
ATOM 647 C C . ILE A 1 86 ? 7.470 6.864 -14.950 1.00 89.50 86 ILE A C 1
ATOM 649 O O . ILE A 1 86 ? 6.887 6.432 -13.956 1.00 89.50 86 ILE A O 1
ATOM 653 N N . THR A 1 87 ? 8.800 6.918 -15.022 1.00 85.12 87 THR A N 1
ATOM 654 C CA . THR A 1 87 ? 9.666 6.475 -13.924 1.00 85.12 87 THR A CA 1
ATOM 655 C C . THR A 1 87 ? 9.401 7.272 -12.648 1.00 85.12 87 THR A C 1
ATOM 657 O O . THR A 1 87 ? 9.181 6.671 -11.598 1.00 85.12 87 THR A O 1
ATOM 660 N N . ILE A 1 88 ? 9.329 8.605 -12.724 1.00 82.62 88 ILE A N 1
ATOM 661 C CA . ILE A 1 88 ? 9.002 9.468 -11.576 1.00 82.62 88 ILE A CA 1
ATOM 662 C C . ILE A 1 88 ? 7.625 9.132 -11.005 1.00 82.62 88 ILE A C 1
ATOM 664 O O . ILE A 1 88 ? 7.487 8.982 -9.790 1.00 82.62 88 ILE A O 1
ATOM 668 N N . TRP A 1 89 ? 6.619 8.966 -11.869 1.00 88.62 89 TRP A N 1
ATOM 669 C CA . TRP A 1 89 ? 5.279 8.570 -11.449 1.00 88.62 89 TRP A CA 1
ATOM 670 C C . TRP A 1 89 ? 5.299 7.243 -10.684 1.00 88.62 89 TRP A C 1
ATOM 672 O O . TRP A 1 89 ? 4.746 7.153 -9.586 1.00 88.62 89 TRP A O 1
ATOM 682 N N . LEU A 1 90 ? 5.960 6.218 -11.229 1.00 90.50 90 LEU A N 1
ATOM 683 C CA . LEU A 1 90 ? 6.073 4.905 -10.596 1.00 90.50 90 LEU A CA 1
ATOM 684 C C . LEU A 1 90 ? 6.775 5.016 -9.239 1.00 90.50 90 LEU A C 1
ATOM 686 O O . LEU A 1 90 ? 6.216 4.598 -8.227 1.00 90.50 90 LEU A O 1
ATOM 690 N N . GLN A 1 91 ? 7.960 5.630 -9.185 1.00 85.56 91 GLN A N 1
ATOM 691 C CA . GLN A 1 91 ? 8.723 5.773 -7.939 1.00 85.56 91 GLN A CA 1
ATOM 692 C C . GLN A 1 91 ? 7.932 6.507 -6.860 1.00 85.56 91 GLN A C 1
ATOM 694 O O . GLN A 1 91 ? 7.898 6.070 -5.701 1.00 85.56 91 GLN A O 1
ATOM 699 N N . GLY A 1 92 ? 7.285 7.600 -7.260 1.00 84.00 92 GLY A N 1
ATOM 700 C CA . GLY A 1 92 ? 6.523 8.436 -6.359 1.00 84.00 92 GLY A CA 1
ATOM 701 C C . GLY A 1 92 ? 5.274 7.734 -5.835 1.00 84.00 92 GLY A C 1
ATOM 702 O O . GLY A 1 92 ? 5.054 7.656 -4.628 1.00 84.00 92 GLY A O 1
ATOM 703 N N . SER A 1 93 ? 4.489 7.141 -6.726 1.00 90.00 93 SER A N 1
ATOM 704 C CA . SER A 1 93 ? 3.275 6.424 -6.338 1.00 90.00 93 SER A CA 1
ATOM 705 C C . SER A 1 93 ? 3.561 5.198 -5.463 1.00 90.00 93 SER A C 1
ATOM 707 O O . SER A 1 93 ? 2.820 4.954 -4.515 1.00 90.00 93 SER A O 1
ATOM 709 N N . TYR A 1 94 ? 4.662 4.461 -5.687 1.00 88.81 94 TYR A N 1
ATOM 710 C CA . TYR A 1 94 ? 5.080 3.389 -4.773 1.00 88.81 94 TYR A CA 1
ATOM 711 C C . TYR A 1 94 ? 5.293 3.895 -3.336 1.00 88.81 94 TYR A C 1
ATOM 713 O O . TYR A 1 94 ? 4.887 3.222 -2.391 1.00 88.81 94 TYR A O 1
ATOM 721 N N . SER A 1 95 ? 5.883 5.082 -3.159 1.00 82.88 95 SER A N 1
ATOM 722 C CA . SER A 1 95 ? 6.089 5.680 -1.832 1.00 82.88 95 SER A CA 1
ATOM 723 C C . SER A 1 95 ? 4.785 6.169 -1.210 1.00 82.88 95 SER A C 1
ATOM 725 O O . SER A 1 95 ? 4.503 5.860 -0.053 1.00 82.88 95 SER A O 1
ATOM 727 N N . ALA A 1 96 ? 3.980 6.906 -1.979 1.00 84.00 96 ALA A N 1
ATOM 728 C CA . ALA A 1 96 ? 2.731 7.493 -1.501 1.00 84.00 96 ALA A CA 1
ATOM 729 C C . ALA A 1 96 ? 1.772 6.430 -0.948 1.00 84.00 96 ALA A C 1
ATOM 731 O O . ALA A 1 96 ? 1.179 6.603 0.115 1.00 84.00 96 ALA A O 1
ATOM 732 N N . THR A 1 97 ? 1.668 5.296 -1.635 1.00 87.81 97 THR A N 1
ATOM 733 C CA . THR A 1 97 ? 0.824 4.183 -1.206 1.00 87.81 97 THR A CA 1
ATOM 734 C C . THR A 1 97 ? 1.279 3.553 0.111 1.00 87.81 97 THR A C 1
ATOM 736 O O . THR A 1 97 ? 0.447 3.240 0.961 1.00 87.81 97 THR A O 1
ATOM 739 N N . PHE A 1 98 ? 2.588 3.394 0.321 1.00 83.25 98 PHE A N 1
ATOM 740 C CA . PHE A 1 98 ? 3.103 2.845 1.576 1.00 83.25 98 PHE A CA 1
ATOM 741 C C . PHE A 1 98 ? 2.743 3.743 2.767 1.00 83.25 98 PHE A C 1
ATOM 743 O O . PHE A 1 98 ? 2.315 3.262 3.815 1.00 83.25 98 PHE A O 1
ATOM 750 N N . ILE A 1 99 ? 2.868 5.058 2.583 1.00 83.38 99 ILE A N 1
ATOM 751 C CA . ILE A 1 99 ? 2.468 6.057 3.576 1.00 83.38 99 ILE A CA 1
ATOM 752 C C . ILE A 1 99 ? 0.961 5.976 3.854 1.00 83.38 99 ILE A C 1
ATOM 754 O O . ILE A 1 99 ? 0.554 5.990 5.017 1.00 83.38 99 ILE A O 1
ATOM 758 N N . ALA A 1 100 ? 0.137 5.862 2.807 1.00 86.12 100 ALA A N 1
ATOM 759 C CA . ALA A 1 100 ? -1.311 5.735 2.948 1.00 86.12 100 ALA A CA 1
ATOM 760 C C . ALA A 1 100 ? -1.691 4.498 3.781 1.00 86.12 100 ALA A C 1
ATOM 762 O O . ALA A 1 100 ? -2.458 4.613 4.736 1.00 86.12 100 ALA A O 1
ATOM 763 N N . LEU A 1 101 ? -1.080 3.344 3.502 1.00 85.62 101 LEU A N 1
ATOM 764 C CA . LEU A 1 101 ? -1.308 2.125 4.281 1.00 85.62 101 LEU A CA 1
ATOM 765 C C . LEU A 1 101 ? -0.815 2.234 5.722 1.00 85.62 101 LEU A C 1
ATOM 767 O O . LEU A 1 101 ? -1.505 1.786 6.636 1.00 85.62 101 LEU A O 1
ATOM 771 N N . ALA A 1 102 ? 0.349 2.843 5.955 1.00 85.06 102 ALA A N 1
ATOM 772 C CA . ALA A 1 102 ? 0.841 3.076 7.311 1.00 85.06 102 ALA A CA 1
ATOM 773 C C . ALA A 1 102 ? -0.151 3.927 8.123 1.00 85.06 102 ALA A C 1
ATOM 775 O O . ALA A 1 102 ? -0.421 3.633 9.291 1.00 85.06 102 ALA A O 1
ATOM 776 N N . ASN A 1 103 ? -0.743 4.942 7.489 1.00 87.00 103 ASN A N 1
ATOM 777 C CA . ASN A 1 103 ? -1.783 5.756 8.103 1.00 87.00 103 ASN A CA 1
ATOM 778 C C . ASN A 1 103 ? -3.047 4.934 8.424 1.00 87.00 103 ASN A C 1
ATOM 780 O O . ASN A 1 103 ? -3.580 5.040 9.530 1.00 87.00 103 ASN A O 1
ATOM 784 N N . ASP A 1 104 ? -3.492 4.068 7.511 1.00 87.81 104 ASP A N 1
ATOM 785 C CA . ASP A 1 104 ? -4.644 3.183 7.733 1.00 87.81 104 ASP A CA 1
ATOM 786 C C . ASP A 1 104 ? -4.412 2.204 8.897 1.00 87.81 104 ASP A C 1
ATOM 788 O O . ASP A 1 104 ? -5.287 2.029 9.752 1.00 87.81 104 ASP A O 1
ATOM 792 N N . VAL A 1 1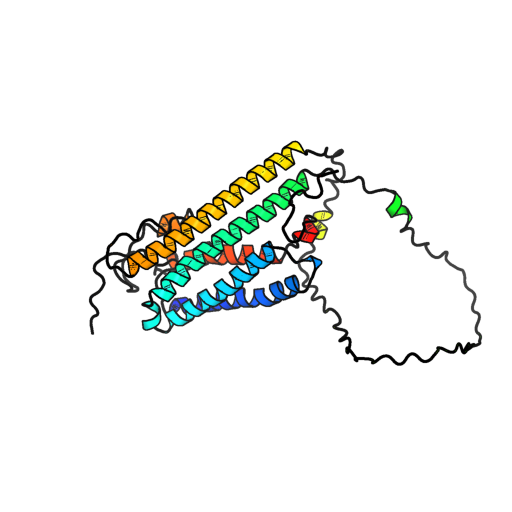05 ? -3.208 1.629 8.997 1.00 86.12 105 VAL A N 1
ATOM 793 C CA . VAL A 1 105 ? -2.811 0.751 10.110 1.00 86.12 105 VAL A CA 1
ATOM 794 C C . VAL A 1 105 ? -2.838 1.502 11.441 1.00 86.12 105 VAL A C 1
ATOM 796 O O . VAL A 1 105 ? -3.360 0.975 12.423 1.00 86.12 105 VAL A O 1
ATOM 799 N N . ILE A 1 106 ? -2.352 2.747 11.495 1.00 87.31 106 ILE A N 1
ATOM 800 C CA . ILE A 1 106 ? -2.426 3.577 12.710 1.00 87.31 106 ILE A CA 1
ATOM 801 C C . ILE A 1 106 ? -3.877 3.871 13.092 1.00 87.31 106 ILE A C 1
ATOM 803 O O . ILE A 1 106 ? -4.219 3.823 14.275 1.00 87.31 106 ILE A O 1
ATOM 807 N N . HIS A 1 107 ? -4.751 4.147 12.121 1.00 86.12 107 HIS A N 1
ATOM 808 C CA . HIS A 1 107 ? -6.168 4.374 12.395 1.00 86.12 107 HIS A CA 1
ATOM 809 C C . HIS A 1 107 ? -6.859 3.132 12.965 1.00 86.12 107 HIS A C 1
ATOM 811 O O . HIS A 1 107 ? -7.643 3.257 13.910 1.00 86.12 107 HIS A O 1
ATOM 817 N N . ILE A 1 108 ? -6.543 1.942 12.451 1.00 86.69 108 ILE A N 1
ATOM 818 C CA . ILE A 1 108 ? -7.054 0.678 12.997 1.00 86.69 108 ILE A CA 1
ATOM 819 C C . ILE A 1 108 ? -6.474 0.402 14.372 1.00 86.69 108 ILE A C 1
ATOM 821 O O . ILE A 1 108 ? -7.231 0.118 15.295 1.00 86.69 108 ILE A O 1
ATOM 825 N N . GLY A 1 109 ? -5.156 0.534 14.532 1.00 87.12 109 GLY A N 1
ATOM 826 C CA . GLY A 1 109 ? -4.481 0.348 15.812 1.00 87.12 109 GLY A CA 1
ATOM 827 C C . GLY A 1 109 ? -5.062 1.266 16.883 1.00 87.12 109 GLY A C 1
ATOM 828 O O . GLY A 1 109 ? -5.348 0.821 17.989 1.00 87.12 109 GLY A O 1
ATOM 829 N N . ARG A 1 110 ? -5.358 2.523 16.535 1.00 88.00 110 ARG A N 1
ATOM 830 C CA . ARG A 1 110 ? -6.072 3.457 17.411 1.00 88.00 110 ARG A CA 1
ATOM 831 C C . ARG A 1 110 ? -7.464 2.949 17.773 1.00 88.00 110 ARG A C 1
ATOM 833 O O . ARG A 1 110 ? -7.812 2.973 18.948 1.00 88.00 110 ARG A O 1
ATOM 840 N N . ALA A 1 111 ? -8.268 2.547 16.789 1.00 87.50 111 ALA A N 1
ATOM 841 C CA . ALA A 1 111 ? -9.632 2.075 17.028 1.00 87.50 111 ALA A CA 1
ATOM 842 C C . ALA A 1 111 ? -9.646 0.832 17.932 1.00 87.50 111 ALA A C 1
ATOM 844 O O . ALA A 1 111 ? -10.413 0.786 18.892 1.00 87.50 111 ALA A O 1
ATOM 845 N N . TYR A 1 112 ? -8.735 -0.108 17.677 1.00 88.12 112 TYR A N 1
ATOM 846 C CA . TYR A 1 112 ? -8.521 -1.302 18.485 1.00 88.12 112 TYR A CA 1
ATOM 847 C C . TYR A 1 112 ? -8.102 -0.952 19.915 1.00 88.12 112 TYR A C 1
ATOM 849 O O . TYR A 1 112 ? -8.812 -1.277 20.864 1.00 88.12 112 TYR A O 1
ATOM 857 N N . LEU A 1 113 ? -7.000 -0.215 20.079 1.00 88.38 113 LEU A N 1
ATOM 858 C CA . LEU A 1 113 ? -6.465 0.132 21.394 1.00 88.38 113 LEU A CA 1
ATOM 859 C C . LEU A 1 113 ? -7.466 0.950 22.215 1.00 88.38 113 LEU A C 1
ATOM 861 O O . LEU A 1 113 ? -7.643 0.682 23.398 1.00 88.38 113 LEU A O 1
ATOM 865 N N . VAL A 1 114 ? -8.170 1.909 21.605 1.00 87.25 114 VAL A N 1
ATOM 866 C CA . VAL A 1 114 ? -9.215 2.659 22.313 1.00 87.25 114 VAL A CA 1
ATOM 867 C C . VAL A 1 114 ? -10.387 1.751 22.688 1.00 87.25 114 VAL A C 1
ATOM 869 O O . VAL A 1 114 ? -10.859 1.839 23.822 1.00 87.25 114 VAL A O 1
ATOM 872 N N . GLY A 1 115 ? -10.813 0.853 21.795 1.00 86.06 115 GLY A N 1
ATOM 873 C CA . GLY A 1 115 ? -11.847 -0.145 22.077 1.00 86.06 115 GLY A CA 1
ATOM 874 C C . GLY A 1 115 ? -11.523 -0.994 23.308 1.00 86.06 115 GLY A C 1
ATOM 875 O O . GLY A 1 115 ? -12.369 -1.122 24.183 1.00 86.06 115 GLY A O 1
ATOM 876 N N . THR A 1 116 ? -10.273 -1.452 23.447 1.00 86.25 116 THR A N 1
ATOM 877 C CA . THR A 1 116 ? -9.829 -2.242 24.616 1.00 86.25 116 THR A CA 1
ATOM 878 C C . THR A 1 116 ? -9.765 -1.462 25.939 1.00 86.25 116 THR A C 1
ATOM 880 O O . THR A 1 116 ? -9.572 -2.066 26.985 1.00 86.25 116 THR A O 1
ATOM 883 N N . THR A 1 117 ? -9.903 -0.129 25.918 1.00 86.75 117 THR A N 1
ATOM 884 C CA . THR A 1 117 ? -9.894 0.718 27.135 1.00 86.75 117 THR A CA 1
ATOM 885 C C . THR A 1 117 ? -11.276 1.189 27.572 1.00 86.75 117 THR A C 1
ATOM 887 O O . THR A 1 117 ? -11.372 1.983 28.510 1.00 86.75 117 THR A O 1
ATOM 890 N N . ARG A 1 118 ? -12.334 0.811 26.847 1.00 83.56 118 ARG A N 1
ATOM 891 C CA . ARG A 1 118 ? -13.713 1.128 27.226 1.00 83.56 118 ARG A CA 1
ATOM 892 C C . ARG A 1 118 ? -14.209 0.075 28.199 1.00 83.56 118 ARG A C 1
ATOM 894 O O . ARG A 1 118 ? -14.092 -1.111 27.905 1.00 83.56 118 ARG A O 1
ATOM 901 N N . ALA A 1 119 ? -14.787 0.516 29.315 1.00 81.75 119 ALA A N 1
ATOM 902 C CA . ALA A 1 119 ? -15.644 -0.372 30.087 1.00 81.75 119 ALA A CA 1
ATOM 903 C C . ALA A 1 119 ? -16.738 -0.922 29.165 1.00 81.75 119 ALA A C 1
ATOM 905 O O . ALA A 1 119 ? -17.308 -0.186 28.351 1.00 81.75 119 ALA A O 1
ATOM 906 N N . ARG A 1 120 ? -17.005 -2.224 29.277 1.00 76.25 120 ARG A N 1
ATOM 907 C CA . ARG A 1 120 ? -18.190 -2.814 28.664 1.00 76.25 120 ARG A CA 1
ATOM 908 C C . ARG A 1 120 ? -19.383 -2.215 29.405 1.00 76.25 120 ARG A C 1
ATOM 910 O O . ARG A 1 120 ? -19.451 -2.334 30.626 1.00 76.25 120 ARG A O 1
ATOM 917 N N . GLU A 1 121 ? -20.255 -1.500 28.695 1.00 73.50 121 GLU A N 1
ATOM 918 C CA . GLU A 1 121 ? -21.532 -1.099 29.287 1.00 73.50 121 GLU A CA 1
ATOM 919 C C . GLU A 1 121 ? -22.224 -2.392 29.743 1.00 73.50 121 GLU A C 1
ATOM 921 O O . GLU A 1 121 ? -22.237 -3.350 28.961 1.00 73.50 121 GLU A O 1
ATOM 926 N N . PRO A 1 122 ? -22.691 -2.479 31.004 1.00 72.75 122 PRO A N 1
ATOM 927 C CA . PRO A 1 122 ? -23.451 -3.638 31.440 1.00 72.75 122 PRO A CA 1
ATOM 928 C C . PRO A 1 122 ? -24.609 -3.796 30.458 1.00 72.75 122 PRO A C 1
ATOM 930 O O . PRO A 1 122 ? -25.354 -2.840 30.239 1.00 72.75 122 PRO A O 1
ATOM 933 N N . GLU A 1 123 ? -24.684 -4.957 29.803 1.00 72.44 123 GLU A N 1
ATOM 934 C CA . GLU A 1 123 ? -25.831 -5.298 28.964 1.00 72.44 123 GLU A CA 1
ATOM 935 C C . GLU A 1 123 ? -27.056 -5.146 29.859 1.00 72.44 123 GLU A C 1
ATOM 937 O O . GLU A 1 123 ? -27.126 -5.774 30.916 1.00 72.44 123 GLU A O 1
ATOM 942 N N . ASP A 1 124 ? -27.930 -4.200 29.514 1.00 73.06 124 ASP A N 1
ATOM 943 C CA . ASP A 1 124 ? -29.104 -3.896 30.317 1.00 73.06 124 ASP A CA 1
ATOM 944 C C . ASP A 1 124 ? -29.965 -5.168 30.318 1.00 73.06 124 ASP A C 1
ATOM 946 O O . ASP A 1 124 ? -30.467 -5.550 29.256 1.00 73.06 124 ASP A O 1
ATOM 950 N N . PRO A 1 125 ? -30.115 -5.874 31.456 1.00 71.38 125 PRO A N 1
ATOM 951 C CA . PRO A 1 125 ? -30.802 -7.167 31.489 1.00 71.38 125 PRO A CA 1
ATOM 952 C C . PRO A 1 125 ? -32.283 -7.063 31.081 1.00 71.38 125 PRO A C 1
ATOM 954 O O . PRO A 1 125 ? -32.967 -8.074 30.944 1.00 71.38 125 PRO A O 1
ATOM 957 N N . ALA A 1 126 ? -32.793 -5.845 30.881 1.00 63.16 126 ALA A N 1
ATOM 958 C CA . ALA A 1 126 ? -34.142 -5.570 30.421 1.00 63.16 126 ALA A CA 1
ATOM 959 C C . ALA A 1 126 ? -34.428 -6.009 28.969 1.00 63.16 126 ALA A C 1
ATOM 961 O O . ALA A 1 126 ? -35.597 -6.214 28.655 1.00 63.16 126 ALA A O 1
ATOM 962 N N . ASP A 1 127 ? -33.429 -6.191 28.094 1.00 57.38 127 ASP A N 1
ATOM 963 C CA . ASP A 1 127 ? -33.698 -6.538 26.680 1.00 57.38 127 ASP A CA 1
ATOM 964 C C . ASP A 1 127 ? -33.887 -8.054 26.445 1.00 57.38 127 ASP A C 1
ATOM 966 O O . ASP A 1 127 ? -34.604 -8.462 25.532 1.00 57.38 127 ASP A O 1
ATOM 970 N N . ASP A 1 128 ? -33.364 -8.912 27.332 1.00 59.09 128 ASP A N 1
ATOM 971 C CA . ASP A 1 128 ? -33.563 -10.372 27.244 1.00 59.09 128 ASP A CA 1
ATOM 972 C C . ASP A 1 128 ? -34.993 -10.805 27.616 1.00 59.09 128 ASP A C 1
ATOM 974 O O . ASP A 1 128 ? -35.462 -11.858 27.187 1.00 59.09 128 ASP A O 1
ATOM 978 N N . SER A 1 129 ? -35.734 -9.976 28.360 1.00 60.12 129 SER A N 1
ATOM 979 C CA . SER A 1 129 ? -37.133 -10.271 28.716 1.00 60.12 129 SER A CA 1
ATOM 980 C C . SER A 1 129 ? -38.142 -9.906 27.616 1.00 60.12 129 SER A C 1
ATOM 982 O O . SER A 1 129 ? -39.287 -10.348 27.671 1.00 60.12 129 SER A O 1
ATOM 984 N N . ALA A 1 130 ? -37.732 -9.165 26.579 1.00 57.91 130 ALA A N 1
ATOM 985 C CA . ALA A 1 130 ? -38.582 -8.828 25.431 1.00 57.91 130 ALA A CA 1
ATOM 986 C C . ALA A 1 130 ? -38.523 -9.863 24.286 1.00 57.91 130 ALA A C 1
ATOM 988 O O . ALA A 1 130 ? -39.335 -9.803 23.361 1.00 57.91 130 ALA A O 1
ATOM 989 N N . LEU A 1 131 ? -37.590 -10.821 24.352 1.00 55.41 131 LEU A N 1
ATOM 990 C CA . LEU A 1 131 ? -37.414 -11.906 23.379 1.00 55.41 131 LEU A CA 1
ATOM 991 C C . LEU A 1 131 ? -37.881 -13.276 23.890 1.00 55.41 131 LEU A C 1
ATOM 993 O O . LEU A 1 131 ? -37.660 -14.281 23.210 1.00 55.41 131 LEU A O 1
ATOM 997 N N . GLU A 1 132 ? -38.614 -13.330 25.010 1.00 54.09 132 GLU A N 1
ATOM 998 C CA . GLU A 1 132 ? -39.551 -14.431 25.252 1.00 54.09 132 GLU A CA 1
ATOM 999 C C . GLU A 1 132 ? -40.644 -14.364 24.175 1.00 54.09 132 GLU A C 1
ATOM 1001 O O . GLU A 1 132 ? -41.741 -13.846 24.381 1.00 54.09 132 GLU A O 1
ATOM 1006 N N . ILE A 1 133 ? -40.324 -14.864 22.975 1.00 59.53 133 ILE A N 1
ATOM 1007 C CA . ILE A 1 133 ? -41.314 -15.250 21.977 1.00 59.53 133 ILE A CA 1
ATOM 1008 C C . ILE A 1 133 ? -42.261 -16.174 22.738 1.00 59.53 133 ILE A C 1
ATOM 1010 O O . ILE A 1 133 ? -41.800 -17.223 23.201 1.00 59.53 133 ILE A O 1
ATOM 1014 N N . PRO A 1 134 ? -43.544 -15.809 22.914 1.00 62.44 134 PRO A N 1
ATOM 1015 C CA . PRO A 1 134 ? -44.493 -16.683 23.569 1.00 62.44 134 PRO A CA 1
ATOM 1016 C C . PRO A 1 134 ? -44.467 -17.984 22.785 1.00 62.44 134 PRO A C 1
ATOM 1018 O O . PRO A 1 134 ? -44.877 -18.008 21.623 1.00 62.44 134 PRO A O 1
ATOM 1021 N N . VAL A 1 135 ? -43.912 -19.042 23.378 1.00 66.94 135 VAL A N 1
ATOM 1022 C CA . VAL A 1 135 ? -44.004 -20.380 22.808 1.00 66.94 135 VAL A CA 1
ATOM 1023 C C . VAL A 1 135 ? -45.502 -20.603 22.669 1.00 66.94 135 VAL A C 1
ATOM 1025 O O . VAL A 1 135 ? -46.189 -20.577 23.696 1.00 66.94 135 VAL A O 1
ATOM 1028 N N . PRO A 1 136 ? -46.047 -20.694 21.440 1.00 62.06 136 PRO A N 1
ATOM 1029 C CA . PRO A 1 136 ? -47.477 -20.841 21.275 1.00 62.06 136 PRO A CA 1
ATOM 1030 C C . PRO A 1 136 ? -47.852 -22.099 22.042 1.00 62.06 136 PRO A C 1
ATOM 1032 O O . PRO A 1 136 ? -47.364 -23.190 21.738 1.00 62.06 136 PRO A O 1
ATOM 1035 N N . ALA A 1 137 ? -48.638 -21.915 23.103 1.00 63.69 137 ALA A N 1
ATOM 1036 C CA . ALA A 1 137 ? -49.186 -23.017 23.863 1.00 63.69 137 ALA A CA 1
ATOM 1037 C C . ALA A 1 137 ? -49.823 -23.956 22.842 1.00 63.69 137 ALA A C 1
ATOM 1039 O O . ALA A 1 137 ? -50.614 -23.501 22.014 1.00 63.69 137 ALA A O 1
ATOM 1040 N N . ALA A 1 138 ? -49.405 -25.221 22.851 1.00 59.97 138 ALA A N 1
ATOM 1041 C CA . ALA A 1 138 ? -49.951 -26.244 21.981 1.00 59.97 138 ALA A CA 1
ATOM 1042 C C . ALA A 1 138 ? -51.476 -26.242 22.149 1.00 59.97 138 ALA A C 1
ATOM 1044 O O . ALA A 1 138 ? -52.001 -26.748 23.139 1.00 59.97 138 ALA A O 1
ATOM 1045 N N . SER A 1 139 ? -52.185 -25.595 21.223 1.00 56.81 139 SER A N 1
ATOM 1046 C CA . SER A 1 139 ? -53.632 -25.654 21.179 1.00 56.81 139 SER A CA 1
ATOM 1047 C C . SER A 1 139 ? -53.971 -26.993 20.552 1.00 56.81 139 SER A C 1
ATOM 1049 O O . SER A 1 139 ? -53.901 -27.156 19.329 1.00 56.81 139 SER A O 1
ATOM 1051 N N . ASP A 1 140 ? -54.295 -27.949 21.417 1.00 58.06 140 ASP A N 1
ATOM 1052 C CA . ASP A 1 140 ? -55.099 -29.105 21.052 1.00 58.06 140 ASP A CA 1
ATOM 1053 C C . ASP A 1 140 ? -56.301 -28.636 20.228 1.00 58.06 140 ASP A C 1
ATOM 1055 O O . ASP A 1 140 ? -56.930 -27.611 20.507 1.00 58.06 140 ASP A O 1
ATOM 1059 N N . GLY A 1 141 ? -56.500 -29.331 19.114 1.00 65.88 141 GLY A N 1
ATOM 1060 C CA . GLY A 1 141 ? -57.110 -28.751 17.935 1.00 65.88 141 GLY A CA 1
ATOM 1061 C C . GLY A 1 141 ? -58.585 -28.396 18.042 1.00 65.88 141 GLY A C 1
ATOM 1062 O O . GLY A 1 141 ? -59.333 -28.936 18.848 1.00 65.88 141 GLY A O 1
ATOM 1063 N N . GLN A 1 142 ? -59.026 -27.578 17.087 1.00 49.56 142 GLN A N 1
ATOM 1064 C CA . GLN A 1 142 ? -60.382 -27.678 16.567 1.00 49.56 142 GLN A CA 1
ATOM 1065 C C . GLN A 1 142 ? -60.455 -27.126 15.140 1.00 49.56 142 GLN A C 1
ATOM 1067 O O . GLN A 1 142 ? -60.158 -25.964 14.877 1.00 49.56 142 GLN A O 1
ATOM 1072 N N . GLN A 1 143 ? -60.855 -27.997 14.211 1.00 64.06 143 GLN A N 1
ATOM 1073 C CA . GLN A 1 143 ? -61.346 -27.634 12.886 1.00 64.06 143 GLN A CA 1
ATOM 1074 C C . GLN A 1 143 ? -62.587 -26.746 13.033 1.00 64.06 143 GLN A C 1
ATOM 1076 O O . GLN A 1 143 ? -63.558 -27.214 13.621 1.00 64.06 143 GLN A O 1
ATOM 1081 N N . VAL A 1 144 ? -62.620 -25.556 12.422 1.00 48.75 144 VAL A N 1
ATOM 1082 C CA . VAL A 1 144 ? -63.878 -24.976 11.922 1.00 48.75 144 VAL A CA 1
ATOM 1083 C C . VAL A 1 144 ? -63.630 -24.222 10.615 1.00 48.75 144 VAL A C 1
ATOM 1085 O O . VAL A 1 144 ? -62.919 -23.225 10.537 1.00 48.75 144 VAL A O 1
ATOM 1088 N N . LEU A 1 145 ? -64.249 -24.790 9.592 1.00 64.75 145 LEU A N 1
ATOM 1089 C CA . LEU A 1 145 ? -64.570 -24.288 8.269 1.00 64.75 145 LEU A CA 1
ATOM 1090 C C . LEU A 1 145 ? -65.553 -23.105 8.359 1.00 64.75 145 LEU A C 1
ATOM 1092 O O . LEU A 1 145 ? -66.553 -23.224 9.060 1.00 64.75 145 LEU A O 1
ATOM 1096 N N . GLY A 1 146 ? -65.347 -22.047 7.569 1.00 49.62 146 GLY A N 1
ATOM 1097 C CA . GLY A 1 146 ? -66.459 -21.206 7.111 1.00 49.62 146 GLY A CA 1
ATOM 1098 C C . GLY A 1 146 ? -66.321 -19.693 7.292 1.00 49.62 146 GLY A C 1
ATOM 1099 O O . GLY A 1 146 ? -66.485 -19.165 8.383 1.00 49.62 146 GLY A O 1
ATOM 1100 N N . ASP A 1 147 ? -66.203 -19.043 6.136 1.00 43.44 147 ASP A N 1
ATOM 1101 C CA . ASP A 1 147 ? -67.054 -17.937 5.688 1.00 43.44 147 ASP A CA 1
ATOM 1102 C C . ASP A 1 147 ? -66.719 -16.455 5.941 1.00 43.44 147 ASP A C 1
ATOM 1104 O O . ASP A 1 147 ? -66.459 -15.981 7.040 1.00 43.44 147 ASP A O 1
ATOM 1108 N N . SER A 1 148 ? -66.955 -15.730 4.838 1.00 44.59 148 SER A N 1
ATOM 1109 C CA . SER A 1 148 ? -67.354 -14.322 4.708 1.00 44.59 148 SER A CA 1
ATOM 1110 C C . SER A 1 148 ? -66.264 -13.255 4.599 1.00 44.59 148 SER A C 1
ATOM 1112 O O . SER A 1 148 ? -65.861 -12.596 5.553 1.00 44.59 148 SER A O 1
ATOM 1114 N N . ILE A 1 149 ? -65.905 -13.004 3.339 1.00 51.66 149 ILE A N 1
ATOM 1115 C CA . ILE A 1 149 ? -65.329 -11.759 2.829 1.00 51.66 149 ILE A CA 1
ATOM 1116 C C . ILE A 1 149 ? -66.335 -10.624 3.071 1.00 51.66 149 ILE A C 1
ATOM 1118 O O . ILE A 1 149 ? -67.401 -10.605 2.456 1.00 51.66 149 ILE A O 1
ATOM 1122 N N . HIS A 1 150 ? -65.981 -9.663 3.925 1.00 39.91 150 HIS A N 1
ATOM 1123 C CA . HIS A 1 150 ? -66.700 -8.398 4.067 1.00 39.91 150 HIS A CA 1
ATOM 1124 C C . HIS A 1 150 ? -65.804 -7.266 3.540 1.00 39.91 150 HIS A C 1
ATOM 1126 O O . HIS A 1 150 ? -64.845 -6.850 4.187 1.00 39.91 150 HIS A O 1
ATOM 1132 N N . LEU A 1 151 ? -66.096 -6.814 2.318 1.00 51.28 151 LEU A N 1
ATOM 1133 C CA . LEU A 1 151 ? -65.516 -5.620 1.701 1.00 51.28 151 LEU A CA 1
ATOM 1134 C C . LEU A 1 151 ? -66.170 -4.387 2.336 1.00 51.28 151 LEU A C 1
ATOM 1136 O O . LEU A 1 151 ? -67.342 -4.112 2.090 1.00 51.28 151 LEU A O 1
ATOM 1140 N N . GLU A 1 152 ? -65.422 -3.668 3.172 1.00 46.19 152 GLU A N 1
ATOM 1141 C CA . GLU A 1 152 ? -65.812 -2.348 3.667 1.00 46.19 152 GLU A CA 1
ATOM 1142 C C . GLU A 1 152 ? -65.222 -1.285 2.729 1.00 46.19 152 GLU A C 1
ATOM 1144 O O . GLU A 1 152 ? -64.013 -1.056 2.674 1.00 46.19 152 GLU A O 1
ATOM 1149 N N . ASP A 1 153 ? -66.114 -0.687 1.946 1.00 56.12 153 ASP A N 1
ATOM 1150 C CA . ASP A 1 153 ? -65.880 0.447 1.062 1.00 56.12 153 ASP A CA 1
ATOM 1151 C C . ASP A 1 153 ? -65.636 1.705 1.912 1.00 56.12 153 ASP A C 1
ATOM 1153 O O . ASP A 1 153 ? -66.550 2.236 2.549 1.00 56.12 153 ASP A O 1
ATOM 1157 N N . ARG A 1 154 ? -64.382 2.167 1.979 1.00 42.19 154 ARG A N 1
ATOM 1158 C CA . ARG A 1 154 ? -64.036 3.472 2.556 1.00 42.19 154 ARG A CA 1
ATOM 1159 C C . ARG A 1 154 ? -63.390 4.344 1.496 1.00 42.19 154 ARG A C 1
ATOM 1161 O O . ARG A 1 154 ? -62.228 4.165 1.133 1.00 42.19 154 ARG A O 1
ATOM 1168 N N . GLY A 1 155 ? -64.184 5.309 1.042 1.00 53.91 155 GLY A N 1
ATOM 1169 C CA . GLY A 1 155 ? -63.798 6.348 0.105 1.00 53.91 155 GLY A CA 1
ATOM 1170 C C . GLY A 1 155 ? -62.556 7.116 0.550 1.00 53.91 155 GLY A C 1
ATOM 1171 O O . GLY A 1 155 ? -62.441 7.566 1.692 1.00 53.91 155 GLY A O 1
ATOM 1172 N N . PHE A 1 156 ? -61.643 7.288 -0.401 1.00 39.91 156 PHE A N 1
ATOM 1173 C CA . PHE A 1 156 ? -60.526 8.217 -0.323 1.00 39.91 156 PHE A CA 1
ATOM 1174 C C . PHE A 1 156 ? -60.844 9.469 -1.149 1.00 39.91 156 PHE A C 1
ATOM 1176 O O . PHE A 1 156 ? -61.403 9.346 -2.240 1.00 39.91 156 PHE A O 1
ATOM 1183 N N . PRO A 1 157 ? -60.481 10.669 -0.667 1.00 53.78 157 PRO A N 1
ATOM 1184 C CA . PRO A 1 157 ? -60.625 11.891 -1.437 1.00 53.78 157 PRO A CA 1
ATOM 1185 C C . PRO A 1 157 ? -59.546 11.997 -2.522 1.00 53.78 157 PRO A C 1
ATOM 1187 O O . PRO A 1 157 ? -58.387 11.624 -2.319 1.00 53.78 157 PRO A O 1
ATOM 1190 N N . ASP A 1 158 ? -59.951 12.572 -3.653 1.00 55.31 158 ASP A N 1
ATOM 1191 C CA . ASP A 1 158 ? -59.098 13.002 -4.756 1.00 55.31 158 ASP A CA 1
ATOM 1192 C C . ASP A 1 158 ? -57.949 13.893 -4.266 1.00 55.31 158 ASP A C 1
ATOM 1194 O O . ASP A 1 158 ? -58.148 15.038 -3.855 1.00 55.31 158 ASP A O 1
ATOM 1198 N N . VAL A 1 159 ? -56.718 13.394 -4.385 1.00 45.97 159 VAL A N 1
ATOM 1199 C CA . VAL A 1 159 ? -55.516 14.231 -4.378 1.00 45.97 159 VAL A CA 1
ATOM 1200 C C . VAL A 1 159 ? -54.697 13.897 -5.614 1.00 45.97 159 VAL A C 1
ATOM 1202 O O . VAL A 1 159 ? -53.896 12.964 -5.653 1.00 45.97 159 VAL A O 1
ATOM 1205 N N . ALA A 1 160 ? -54.903 14.714 -6.643 1.00 56.75 160 ALA A N 1
ATOM 1206 C CA . ALA A 1 160 ? -54.033 14.803 -7.797 1.00 56.75 160 ALA A CA 1
ATOM 1207 C C . ALA A 1 160 ? -52.626 15.236 -7.351 1.00 56.75 160 ALA A C 1
ATOM 1209 O O . ALA A 1 160 ? -52.392 16.387 -6.986 1.00 56.75 160 ALA A O 1
ATOM 1210 N N . SER A 1 161 ? -51.664 14.318 -7.407 1.00 48.09 161 SER A N 1
ATOM 1211 C CA . SER A 1 161 ? -50.244 14.641 -7.309 1.00 48.09 161 SER A CA 1
ATOM 1212 C C . SER A 1 161 ? -49.440 13.641 -8.130 1.00 48.09 161 SER A C 1
ATOM 1214 O O . SER A 1 161 ? -49.593 12.427 -8.022 1.00 48.09 161 SER A O 1
ATOM 1216 N N . LYS A 1 162 ? -48.626 14.191 -9.027 1.00 46.81 162 LYS A N 1
ATOM 1217 C CA . LYS A 1 162 ? -47.906 13.518 -10.106 1.00 46.81 162 LYS A CA 1
ATOM 1218 C C . LYS A 1 162 ? -47.036 12.370 -9.582 1.00 46.81 162 LYS A C 1
ATOM 1220 O O . LYS A 1 162 ? -45.968 12.592 -9.016 1.00 46.81 162 LYS A O 1
ATOM 1225 N N . SER A 1 163 ? -47.474 11.145 -9.864 1.00 39.12 163 SER A N 1
ATOM 1226 C CA . SER A 1 163 ? -46.677 9.926 -9.752 1.00 39.12 163 SER A CA 1
ATOM 1227 C C . SER A 1 163 ? -45.558 9.945 -10.798 1.00 39.12 163 SER A C 1
ATOM 1229 O O . SER A 1 163 ? -45.756 9.649 -11.975 1.00 39.12 163 SER A O 1
ATOM 1231 N N . SER A 1 164 ? -44.362 10.338 -10.364 1.00 46.94 164 SER A N 1
ATOM 1232 C CA . SER A 1 164 ? -43.121 9.924 -11.008 1.00 46.94 164 SER A CA 1
ATOM 1233 C C . SER A 1 164 ? -42.869 8.482 -10.576 1.00 46.94 164 SER A C 1
ATOM 1235 O O . SER A 1 164 ? -42.417 8.232 -9.457 1.00 46.94 164 SER A O 1
ATOM 1237 N N . SER A 1 165 ? -43.213 7.540 -11.456 1.00 44.78 165 SER A N 1
ATOM 1238 C CA . SER A 1 165 ? -42.901 6.117 -11.328 1.00 44.78 165 SER A CA 1
ATOM 1239 C C . SER A 1 165 ? -41.390 5.913 -11.219 1.00 44.78 165 SER A C 1
ATOM 1241 O O . SER A 1 165 ? -40.695 5.671 -12.203 1.00 44.78 165 SER A O 1
ATOM 1243 N N . LYS A 1 166 ? -40.864 5.990 -9.996 1.00 46.62 166 LYS A N 1
ATOM 1244 C CA . LYS A 1 166 ? -39.599 5.359 -9.635 1.00 46.62 166 LYS A CA 1
ATOM 1245 C C . LYS A 1 166 ? -39.872 3.868 -9.538 1.00 46.62 166 LYS A C 1
ATOM 1247 O O . LYS A 1 166 ? -40.296 3.369 -8.500 1.00 46.62 166 LYS A O 1
ATOM 1252 N N . GLN A 1 167 ? -39.657 3.188 -10.658 1.00 47.97 167 GLN A N 1
ATOM 1253 C CA . GLN A 1 167 ? -39.555 1.741 -10.738 1.00 47.97 167 GLN A CA 1
ATOM 1254 C C . GLN A 1 167 ? -38.515 1.290 -9.706 1.00 47.97 167 GLN A C 1
ATOM 1256 O O . GLN A 1 167 ? -37.309 1.471 -9.875 1.00 47.97 167 GLN A O 1
ATOM 1261 N N . LYS A 1 168 ? -39.014 0.800 -8.572 1.00 41.81 168 LYS A N 1
ATOM 1262 C CA . LYS A 1 168 ? -38.230 0.224 -7.489 1.00 41.81 168 LYS A CA 1
ATOM 1263 C C . LYS A 1 168 ? -37.737 -1.114 -8.033 1.00 41.81 168 LYS A C 1
ATOM 1265 O O . LYS A 1 168 ? -38.474 -2.092 -8.026 1.00 41.81 168 LYS A O 1
ATOM 1270 N N . ILE A 1 169 ? -36.550 -1.108 -8.640 1.00 47.69 169 ILE A N 1
ATOM 1271 C CA . ILE A 1 169 ? -35.856 -2.342 -8.998 1.00 47.69 169 ILE A CA 1
ATOM 1272 C C . ILE A 1 169 ? -35.598 -3.033 -7.665 1.00 47.69 169 ILE A C 1
ATOM 1274 O O . ILE A 1 169 ? -34.767 -2.581 -6.877 1.00 47.69 169 ILE A O 1
ATOM 1278 N N . ASP A 1 170 ? -36.388 -4.064 -7.398 1.00 44.62 170 ASP A N 1
ATOM 1279 C CA . ASP A 1 170 ? -36.199 -4.984 -6.291 1.00 44.62 170 ASP A CA 1
ATOM 1280 C C . ASP A 1 170 ? -34.966 -5.821 -6.646 1.00 44.62 170 ASP A C 1
ATOM 1282 O O . ASP A 1 170 ? -35.046 -6.918 -7.201 1.00 44.62 170 ASP A O 1
ATOM 1286 N N . ILE A 1 171 ? -33.788 -5.214 -6.464 1.00 49.44 171 ILE A N 1
ATOM 1287 C CA . ILE A 1 171 ? -32.522 -5.930 -6.471 1.00 49.44 171 ILE A CA 1
ATOM 1288 C C . ILE A 1 171 ? -32.614 -6.804 -5.230 1.00 49.44 171 ILE A C 1
ATOM 1290 O O . ILE A 1 171 ? -32.272 -6.354 -4.139 1.00 49.44 171 ILE A O 1
ATOM 1294 N N . LYS A 1 172 ? -33.140 -8.025 -5.398 1.00 43.97 172 LYS A N 1
ATOM 1295 C CA . LYS A 1 172 ? -32.896 -9.111 -4.456 1.00 43.97 172 LYS A CA 1
ATOM 1296 C C . LYS A 1 172 ? -31.399 -9.100 -4.232 1.00 43.97 172 LYS A C 1
ATOM 1298 O O . LYS A 1 172 ? -30.633 -9.367 -5.158 1.00 43.97 172 LYS A O 1
ATOM 1303 N N . GLU A 1 173 ? -31.029 -8.642 -3.047 1.00 52.53 173 GLU A N 1
ATOM 1304 C CA . GLU A 1 173 ? -29.680 -8.600 -2.537 1.00 52.53 173 GLU A CA 1
ATOM 1305 C C . GLU A 1 173 ? -29.182 -10.034 -2.669 1.00 52.53 173 GLU A C 1
ATOM 1307 O O . GLU A 1 173 ? -29.567 -10.924 -1.916 1.00 52.53 173 GLU A O 1
ATOM 1312 N N . VAL A 1 174 ? -28.444 -10.299 -3.748 1.00 44.25 174 VAL A N 1
ATOM 1313 C CA . VAL A 1 174 ? -27.648 -11.507 -3.850 1.00 44.25 174 VAL A CA 1
ATOM 1314 C C . VAL A 1 174 ? -26.566 -11.259 -2.818 1.00 44.25 174 VAL A C 1
ATOM 1316 O O . VAL A 1 174 ? -25.514 -10.695 -3.127 1.00 44.25 174 VAL A O 1
ATOM 1319 N N . GLU A 1 175 ? -26.878 -11.593 -1.566 1.00 47.19 175 GLU A N 1
ATOM 1320 C CA . GLU A 1 175 ? -25.885 -12.007 -0.599 1.00 47.19 175 GLU A CA 1
ATOM 1321 C C . GLU A 1 175 ? -25.147 -13.140 -1.293 1.00 47.19 175 GLU A C 1
ATOM 1323 O O . GLU A 1 175 ? -25.523 -14.309 -1.261 1.00 47.19 175 GLU A O 1
ATOM 1328 N N . VAL A 1 176 ? -24.099 -12.766 -2.025 1.00 47.38 176 VAL A N 1
ATOM 1329 C CA . VAL A 1 176 ? -22.991 -13.663 -2.258 1.00 47.38 176 VAL A CA 1
ATOM 1330 C C . VAL A 1 176 ? -22.424 -13.852 -0.863 1.00 47.38 176 VAL A C 1
ATOM 1332 O O . VAL A 1 176 ? -21.517 -13.137 -0.434 1.00 47.38 176 VAL A O 1
ATOM 1335 N N . GLU A 1 177 ? -23.037 -14.781 -0.137 1.00 43.50 177 GLU A N 1
ATOM 1336 C CA . GLU A 1 177 ? -22.495 -15.448 1.024 1.00 43.50 177 GLU A CA 1
ATOM 1337 C C . GLU A 1 177 ? -21.277 -16.208 0.498 1.00 43.50 177 GLU A C 1
ATOM 1339 O O . GLU A 1 177 ? -21.272 -17.417 0.283 1.00 43.50 177 GLU A O 1
ATOM 1344 N N . VAL A 1 178 ? -20.221 -15.457 0.172 1.00 46.97 178 VAL A N 1
ATOM 1345 C CA . VAL A 1 178 ? -18.887 -16.017 0.136 1.00 46.97 178 VAL A CA 1
ATOM 1346 C C . VAL A 1 178 ? -18.749 -16.563 1.544 1.00 46.97 178 VAL A C 1
ATOM 1348 O O . VAL A 1 178 ? -18.727 -15.778 2.492 1.00 46.97 178 VAL A O 1
ATOM 1351 N N . THR A 1 179 ? -18.756 -17.888 1.673 1.00 42.44 179 THR A N 1
ATOM 1352 C CA . THR A 1 179 ? -18.526 -18.635 2.909 1.00 42.44 179 THR A CA 1
ATOM 1353 C C . THR A 1 179 ? -17.104 -18.330 3.388 1.00 42.44 179 THR A C 1
ATOM 1355 O O . THR A 1 179 ? -16.170 -19.118 3.273 1.00 42.44 179 THR A O 1
ATOM 1358 N N . ILE A 1 180 ? -16.896 -17.094 3.827 1.00 48.59 180 ILE A N 1
ATOM 1359 C CA . ILE A 1 180 ? -15.688 -16.572 4.427 1.00 48.59 180 ILE A CA 1
ATOM 1360 C C . ILE A 1 180 ? -15.846 -16.978 5.875 1.00 48.59 180 ILE A C 1
ATOM 1362 O O . ILE A 1 180 ? -16.613 -16.335 6.583 1.00 48.59 180 ILE A O 1
ATOM 1366 N N . GLY A 1 181 ? -15.155 -18.058 6.257 1.00 46.59 181 GLY A N 1
ATOM 1367 C CA . GLY A 1 181 ? -15.170 -18.656 7.593 1.00 46.59 181 GLY A CA 1
ATOM 1368 C C . GLY A 1 181 ? -15.515 -17.638 8.671 1.00 46.59 181 GLY A C 1
ATOM 1369 O O . GLY A 1 181 ? -14.813 -16.632 8.838 1.00 46.59 181 GLY A O 1
ATOM 1370 N N . ASP A 1 182 ? -16.659 -17.892 9.290 1.00 47.50 182 ASP A N 1
ATOM 1371 C CA . ASP A 1 182 ? -17.368 -16.985 10.161 1.00 47.50 182 ASP A CA 1
ATOM 1372 C C . ASP A 1 182 ? -16.463 -16.539 11.317 1.00 47.50 182 ASP A C 1
ATOM 1374 O O . ASP A 1 182 ? -16.217 -17.271 12.270 1.00 47.50 182 ASP A O 1
ATOM 1378 N N . MET A 1 183 ? -15.918 -15.322 11.225 1.00 46.84 183 MET A N 1
ATOM 1379 C CA . MET A 1 183 ? -15.160 -14.719 12.326 1.00 46.84 183 MET A CA 1
ATOM 1380 C C . MET A 1 183 ? -16.059 -14.420 13.534 1.00 46.84 183 MET A C 1
ATOM 1382 O O . MET A 1 183 ? -15.532 -14.041 14.581 1.00 46.84 183 MET A O 1
ATOM 1386 N N . SER A 1 184 ? -17.383 -14.598 13.430 1.00 51.53 184 SER A N 1
ATOM 1387 C CA . SER A 1 184 ? -18.251 -14.616 14.604 1.00 51.53 184 SER A CA 1
ATOM 1388 C C . SER A 1 184 ? -17.913 -15.790 15.538 1.00 51.53 184 SER A C 1
ATOM 1390 O O . SER A 1 184 ? -18.001 -15.621 16.748 1.00 51.53 184 SER A O 1
ATOM 1392 N N . SER A 1 185 ? -17.343 -16.896 15.031 1.00 49.38 185 SER A N 1
ATOM 1393 C CA . SER A 1 185 ? -16.902 -18.017 15.873 1.00 49.38 185 SER A CA 1
ATOM 1394 C C . SER A 1 185 ? -15.660 -17.699 16.722 1.00 49.38 185 SER A C 1
ATOM 1396 O O . SER A 1 185 ? -15.412 -18.376 17.712 1.00 49.38 185 SER A O 1
ATOM 1398 N N . LEU A 1 186 ? -14.873 -16.668 16.371 1.00 53.47 186 LEU A N 1
ATOM 1399 C CA . LEU A 1 186 ? -13.829 -16.115 17.258 1.00 53.47 186 LEU A CA 1
ATOM 1400 C C . LEU A 1 186 ? -14.416 -15.188 18.332 1.00 53.47 186 LEU A C 1
ATOM 1402 O O . LEU A 1 186 ? -13.727 -14.821 19.280 1.00 53.47 186 LEU A O 1
ATOM 1406 N N . ARG A 1 187 ? -15.675 -14.774 18.170 1.00 52.97 187 ARG A N 1
ATOM 1407 C CA . ARG A 1 187 ? -16.426 -13.985 19.150 1.00 52.97 187 ARG A CA 1
ATOM 1408 C C . ARG A 1 187 ? -17.089 -14.870 20.209 1.00 52.97 187 ARG A C 1
ATOM 1410 O O . ARG A 1 187 ? -17.370 -14.378 21.299 1.00 52.97 187 ARG A O 1
ATOM 1417 N N . ASP A 1 188 ? -17.255 -16.153 19.900 1.00 48.50 188 ASP A N 1
ATOM 1418 C CA . ASP A 1 188 ? -17.802 -17.188 20.778 1.00 48.50 188 ASP A CA 1
ATOM 1419 C C . ASP A 1 188 ? -16.714 -17.994 21.508 1.00 48.50 188 ASP A C 1
ATOM 1421 O O . ASP A 1 188 ? -16.924 -19.156 21.830 1.00 48.50 188 ASP A O 1
ATOM 1425 N N . GLU A 1 189 ? -15.554 -17.397 21.806 1.00 53.75 189 GLU A N 1
ATOM 1426 C CA . GLU A 1 189 ? -14.634 -17.931 22.824 1.00 53.75 189 GLU A CA 1
ATOM 1427 C C . GLU A 1 189 ? -15.337 -17.826 24.200 1.00 53.75 189 GLU A C 1
ATOM 1429 O O . GLU A 1 189 ? -15.445 -16.722 24.751 1.00 53.75 189 GLU A O 1
ATOM 1434 N N . PRO A 1 190 ? -15.873 -18.927 24.773 1.00 52.44 190 PRO A N 1
ATOM 1435 C CA . PRO A 1 190 ? -16.834 -18.851 25.878 1.00 52.44 190 PRO A CA 1
ATOM 1436 C C . PRO A 1 190 ? -16.195 -18.517 27.231 1.00 52.44 190 PRO A C 1
ATOM 1438 O O . PRO A 1 190 ? -16.914 -18.260 28.189 1.00 52.44 190 PRO A O 1
ATOM 1441 N N . ASN A 1 191 ? -14.862 -18.490 27.324 1.00 48.72 191 ASN A N 1
ATOM 1442 C CA . ASN A 1 191 ? -14.139 -18.420 28.598 1.00 48.72 191 ASN A CA 1
ATOM 1443 C C . ASN A 1 191 ? -13.483 -17.065 28.910 1.00 48.72 191 ASN A C 1
ATOM 1445 O O . ASN A 1 191 ? -12.866 -16.933 29.962 1.00 48.72 191 ASN A O 1
ATOM 1449 N N . LEU A 1 192 ? -13.640 -16.039 28.064 1.00 53.44 192 LEU A N 1
ATOM 1450 C CA . LEU A 1 192 ? -13.251 -14.661 28.423 1.00 53.44 192 LEU A CA 1
ATOM 1451 C C . LEU A 1 192 ? -14.404 -13.829 29.017 1.00 53.44 192 LEU A C 1
ATOM 1453 O O . LEU A 1 192 ? -14.208 -12.659 29.344 1.00 53.44 192 LEU A O 1
ATOM 1457 N N . ARG A 1 193 ? -15.613 -14.397 29.144 1.00 51.59 193 ARG A N 1
ATOM 1458 C CA . ARG A 1 193 ? -16.799 -13.683 29.659 1.00 51.59 193 ARG A CA 1
ATOM 1459 C C . ARG A 1 193 ? -16.806 -13.497 31.179 1.00 51.59 193 ARG A C 1
ATOM 1461 O O . ARG A 1 193 ? -17.503 -12.603 31.647 1.00 51.59 193 ARG A O 1
ATOM 1468 N N . ASP A 1 194 ? -15.984 -14.248 31.908 1.00 57.19 194 ASP A N 1
ATOM 1469 C CA . ASP A 1 194 ? -15.884 -14.148 33.369 1.00 57.19 194 ASP A CA 1
ATOM 1470 C C . ASP A 1 194 ? -14.770 -13.193 33.840 1.00 57.19 194 ASP A C 1
ATOM 1472 O O . ASP A 1 194 ? -14.500 -13.096 35.038 1.00 57.19 194 ASP A O 1
ATOM 1476 N N . GLU A 1 195 ? -14.121 -12.459 32.925 1.00 58.66 195 GLU A N 1
ATOM 1477 C CA . GLU A 1 195 ? -13.162 -11.414 33.297 1.00 58.66 195 GLU A CA 1
ATOM 1478 C C . GLU A 1 195 ? -13.889 -10.304 34.091 1.00 58.66 195 GLU A C 1
ATOM 1480 O O . GLU A 1 195 ? -14.789 -9.632 33.570 1.00 58.66 195 GLU A O 1
ATOM 1485 N N . PRO A 1 196 ? -13.536 -10.105 35.372 1.00 56.97 196 PRO A N 1
ATOM 1486 C CA . PRO A 1 196 ? -14.286 -9.260 36.286 1.00 56.97 196 PRO A CA 1
ATOM 1487 C C . PRO A 1 196 ? -14.202 -7.796 35.856 1.00 56.97 196 PRO A C 1
ATOM 1489 O O . PRO A 1 196 ? -13.129 -7.205 35.913 1.00 56.97 196 PRO A O 1
ATOM 1492 N N . ASN A 1 197 ? -15.345 -7.202 35.486 1.00 69.19 197 ASN A N 1
ATOM 1493 C CA . ASN A 1 197 ? -15.577 -5.752 35.391 1.00 69.19 197 ASN A CA 1
ATOM 1494 C C . ASN A 1 197 ? -14.324 -4.954 34.977 1.00 69.19 197 ASN A C 1
ATOM 1496 O O . ASN A 1 197 ? -13.728 -4.248 35.801 1.00 69.19 197 ASN A O 1
ATOM 1500 N N . LEU A 1 198 ? -13.914 -5.076 33.708 1.00 75.25 198 LEU A N 1
ATOM 1501 C CA . LEU A 1 198 ? -12.863 -4.241 33.120 1.00 75.25 198 LEU A CA 1
ATOM 1502 C C . LEU A 1 198 ? -13.190 -2.767 33.395 1.00 75.25 198 LEU A C 1
ATOM 1504 O O . LEU A 1 198 ? -14.099 -2.183 32.800 1.00 75.25 198 LEU A O 1
ATOM 1508 N N . ARG A 1 199 ? -12.474 -2.187 34.364 1.00 81.44 199 ARG A N 1
ATOM 1509 C CA . ARG A 1 199 ? -12.668 -0.801 34.791 1.00 81.44 199 ARG A CA 1
ATOM 1510 C C . ARG A 1 199 ? -12.329 0.115 33.625 1.00 81.44 199 ARG A C 1
ATOM 1512 O O . ARG A 1 199 ? -11.321 -0.084 32.954 1.00 81.44 199 ARG A O 1
ATOM 1519 N N . ASP A 1 200 ? -13.148 1.139 33.413 1.00 85.31 200 ASP A N 1
ATOM 1520 C CA . ASP A 1 200 ? -12.856 2.145 32.396 1.00 85.31 200 ASP A CA 1
ATOM 1521 C C . ASP A 1 200 ? -11.509 2.822 32.707 1.00 85.31 200 ASP A C 1
ATOM 1523 O O . ASP A 1 200 ? -11.278 3.292 33.826 1.00 85.31 200 ASP A O 1
ATOM 1527 N N . GLU A 1 201 ? -10.611 2.882 31.720 1.00 88.94 201 GLU A N 1
ATOM 1528 C CA . GLU A 1 201 ? -9.275 3.476 31.867 1.00 88.94 201 GLU A CA 1
ATOM 1529 C C . GLU A 1 201 ? -9.136 4.764 31.027 1.00 88.94 201 GLU A C 1
ATOM 1531 O O . GLU A 1 201 ? -8.380 4.811 30.042 1.00 88.94 201 GLU A O 1
ATOM 1536 N N . PRO A 1 202 ? -9.806 5.872 31.399 1.00 88.31 202 PRO A N 1
ATOM 1537 C CA . PRO A 1 202 ? -9.846 7.086 30.578 1.00 88.31 202 PRO A CA 1
ATOM 1538 C C . PRO A 1 202 ? -8.462 7.728 30.402 1.00 88.31 202 PRO A C 1
ATOM 1540 O O . PRO A 1 202 ? -8.156 8.305 29.352 1.00 88.31 202 PRO A O 1
ATOM 1543 N N . LYS A 1 203 ? -7.576 7.589 31.401 1.00 90.56 203 LYS A N 1
ATOM 1544 C CA . LYS A 1 203 ? -6.189 8.076 31.323 1.00 90.56 203 LYS A CA 1
ATOM 1545 C C . LYS A 1 203 ? -5.412 7.357 30.219 1.00 90.56 203 LYS A C 1
ATOM 1547 O O . LYS A 1 203 ? -4.792 8.019 29.387 1.00 90.56 203 LYS A O 1
ATOM 1552 N N . ARG A 1 204 ? -5.489 6.022 30.159 1.00 87.44 204 ARG A N 1
ATOM 1553 C CA . ARG A 1 204 ? -4.806 5.211 29.139 1.00 87.44 204 ARG A CA 1
ATOM 1554 C C . ARG A 1 204 ? -5.328 5.525 27.739 1.00 87.44 204 ARG A C 1
ATOM 1556 O O . ARG A 1 204 ? -4.528 5.718 26.824 1.00 87.44 204 ARG A O 1
ATOM 1563 N N . ARG A 1 205 ? -6.646 5.701 27.587 1.00 88.88 205 ARG A N 1
ATOM 1564 C CA . ARG A 1 205 ? -7.270 6.133 26.324 1.00 88.88 205 ARG A CA 1
ATOM 1565 C C . ARG A 1 205 ? -6.706 7.458 25.816 1.00 88.88 205 ARG A C 1
ATOM 1567 O O . ARG A 1 205 ? -6.404 7.591 24.629 1.00 88.88 205 ARG A O 1
ATOM 1574 N N . ARG A 1 206 ? -6.533 8.440 26.709 1.00 88.06 206 ARG A N 1
ATOM 1575 C CA . ARG A 1 206 ? -5.930 9.736 26.366 1.00 88.06 206 ARG A CA 1
ATOM 1576 C C . ARG A 1 206 ? -4.489 9.570 25.878 1.00 88.06 206 ARG A C 1
ATOM 1578 O O . ARG A 1 206 ? -4.151 10.155 24.852 1.00 88.06 206 ARG A O 1
ATOM 1585 N N . TYR A 1 207 ? -3.676 8.753 26.551 1.00 90.44 207 TYR A N 1
ATOM 1586 C CA . TYR A 1 207 ? -2.298 8.479 26.123 1.00 90.44 207 TYR A CA 1
ATOM 1587 C C . TYR A 1 207 ? -2.233 7.803 24.752 1.00 90.44 207 TYR A C 1
ATOM 1589 O O . TYR A 1 207 ? -1.498 8.277 23.889 1.00 90.44 207 TYR A O 1
ATOM 1597 N N . ILE A 1 208 ? -3.045 6.767 24.514 1.00 88.62 208 ILE A N 1
ATOM 1598 C CA . ILE A 1 208 ? -3.131 6.085 23.212 1.00 88.62 208 ILE A CA 1
ATOM 1599 C C . ILE A 1 208 ? -3.481 7.084 22.106 1.00 88.62 208 ILE A C 1
ATOM 1601 O O . ILE A 1 208 ? -2.832 7.110 21.065 1.00 88.62 208 ILE A O 1
ATOM 1605 N N . ARG A 1 209 ? -4.470 7.958 22.333 1.00 86.81 209 ARG A N 1
ATOM 1606 C CA . ARG A 1 209 ? -4.856 8.975 21.344 1.00 86.81 209 ARG A CA 1
ATOM 1607 C C . ARG A 1 209 ? -3.744 9.975 21.062 1.00 86.81 209 ARG A C 1
ATOM 1609 O O . ARG A 1 209 ? -3.516 10.275 19.896 1.00 86.81 209 ARG A O 1
ATOM 1616 N N . ILE A 1 210 ? -3.067 10.479 22.096 1.00 88.75 210 ILE A N 1
ATOM 1617 C CA . ILE A 1 210 ? -1.932 11.399 21.934 1.00 88.75 210 ILE A CA 1
ATOM 1618 C C . ILE A 1 210 ? -0.829 10.724 21.117 1.00 88.75 210 ILE A C 1
ATOM 1620 O O . ILE A 1 210 ? -0.349 11.308 20.151 1.00 88.75 210 ILE A O 1
ATOM 1624 N N . LEU A 1 211 ? -0.486 9.480 21.451 1.00 88.12 211 LEU A N 1
ATOM 1625 C CA . LEU A 1 211 ? 0.517 8.703 20.732 1.00 88.12 211 LEU A CA 1
ATOM 1626 C C . LEU A 1 211 ? 0.131 8.525 19.256 1.00 88.12 211 LEU A C 1
ATOM 1628 O O . LEU A 1 211 ? 0.929 8.843 18.380 1.00 88.12 211 LEU A O 1
ATOM 1632 N N . CYS A 1 212 ? -1.107 8.119 18.957 1.00 83.81 212 CYS A N 1
ATOM 1633 C CA . CYS A 1 212 ? -1.579 8.007 17.575 1.00 83.81 212 CYS A CA 1
ATOM 1634 C C . CYS A 1 212 ? -1.567 9.354 16.835 1.00 83.81 212 CYS A C 1
ATOM 1636 O O . CYS A 1 212 ? -1.203 9.385 15.668 1.00 83.81 212 CYS A O 1
ATOM 1638 N N . ILE A 1 213 ? -1.924 10.465 17.492 1.00 87.56 213 ILE A N 1
ATOM 1639 C CA . ILE A 1 213 ? -1.848 11.810 16.895 1.00 87.56 213 ILE A CA 1
ATOM 1640 C C . ILE A 1 213 ? -0.400 12.170 16.556 1.00 87.56 213 ILE A C 1
ATOM 1642 O O . ILE A 1 213 ? -0.151 12.682 15.465 1.00 87.56 213 ILE A O 1
ATOM 1646 N N . ILE A 1 214 ? 0.551 11.885 17.450 1.00 88.88 214 ILE A N 1
ATOM 1647 C CA . ILE A 1 214 ? 1.979 12.114 17.200 1.00 88.88 214 ILE A CA 1
ATOM 1648 C C . ILE A 1 214 ? 2.427 11.293 15.988 1.00 88.88 214 ILE A C 1
ATOM 1650 O O . ILE A 1 214 ? 2.983 11.861 15.053 1.00 88.88 214 ILE A O 1
ATOM 1654 N N . PHE A 1 215 ? 2.118 9.993 15.947 1.00 83.31 215 PHE A N 1
ATOM 1655 C CA . PHE A 1 215 ? 2.469 9.131 14.814 1.00 83.31 215 PHE A CA 1
ATOM 1656 C C . PHE A 1 215 ? 1.836 9.588 13.494 1.00 83.31 215 PHE A C 1
ATOM 1658 O O . PHE A 1 215 ? 2.538 9.689 12.492 1.00 83.31 215 PHE A O 1
ATOM 1665 N N . THR A 1 216 ? 0.544 9.928 13.477 1.00 81.31 216 THR A N 1
ATOM 1666 C CA . THR A 1 216 ? -0.119 10.467 12.279 1.00 81.31 216 THR A CA 1
ATOM 1667 C C . THR A 1 216 ? 0.506 11.795 11.845 1.00 81.31 216 THR A C 1
ATOM 1669 O O . THR A 1 216 ? 0.734 12.001 10.658 1.00 81.31 216 THR A O 1
ATOM 1672 N N . THR A 1 217 ? 0.842 12.685 12.783 1.00 83.06 217 THR A N 1
ATOM 1673 C CA . THR A 1 217 ? 1.501 13.963 12.465 1.00 83.06 217 THR A CA 1
ATOM 1674 C C . THR A 1 217 ? 2.887 13.735 11.870 1.00 83.06 217 THR A C 1
ATOM 1676 O O . THR A 1 217 ? 3.223 14.350 10.861 1.00 83.06 217 THR A O 1
ATOM 1679 N N . LEU A 1 218 ? 3.670 12.811 12.436 1.00 79.31 218 LEU A N 1
ATOM 1680 C CA . LEU A 1 218 ? 4.965 12.416 11.882 1.00 79.31 218 LEU A CA 1
ATOM 1681 C C . LEU A 1 218 ? 4.812 11.853 10.466 1.00 79.31 218 LEU A C 1
ATOM 1683 O O . LEU A 1 218 ? 5.557 12.257 9.581 1.00 79.31 218 LEU A O 1
ATOM 1687 N N . LEU A 1 219 ? 3.812 11.001 10.214 1.00 78.19 219 LEU A N 1
ATOM 1688 C CA . LEU A 1 219 ? 3.534 10.504 8.864 1.00 78.19 219 LEU A CA 1
ATOM 1689 C C . LEU A 1 219 ? 3.150 11.619 7.890 1.00 78.19 219 LEU A C 1
ATOM 1691 O O . LEU A 1 219 ? 3.610 11.606 6.750 1.00 78.19 219 LEU A O 1
ATOM 1695 N N . ILE A 1 220 ? 2.348 12.598 8.315 1.00 80.25 220 ILE A N 1
ATOM 1696 C CA . ILE A 1 220 ? 1.999 13.758 7.483 1.00 80.25 220 ILE A CA 1
ATOM 1697 C C . ILE A 1 220 ? 3.252 14.577 7.164 1.00 80.25 220 ILE 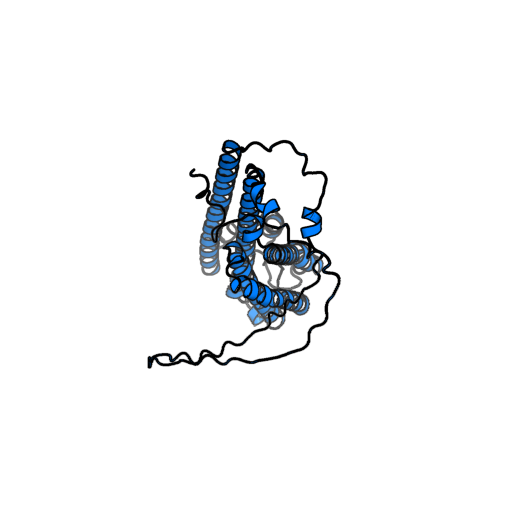A C 1
ATOM 1699 O O . ILE A 1 220 ? 3.465 14.926 6.006 1.00 80.25 220 ILE A O 1
ATOM 1703 N N . ILE A 1 221 ? 4.118 14.833 8.149 1.00 80.44 221 ILE A N 1
ATOM 1704 C CA . ILE A 1 221 ? 5.394 15.527 7.929 1.00 80.44 221 ILE A CA 1
ATOM 1705 C C . ILE A 1 221 ? 6.259 14.737 6.943 1.00 80.44 221 ILE A C 1
ATOM 1707 O O . ILE A 1 221 ? 6.740 15.315 5.972 1.00 80.44 221 ILE A O 1
ATOM 1711 N N . CYS A 1 222 ? 6.390 13.418 7.116 1.00 73.44 222 CYS A N 1
ATOM 1712 C CA . CYS A 1 222 ? 7.093 12.555 6.166 1.00 73.44 222 CYS A CA 1
ATOM 1713 C C . CYS A 1 222 ? 6.481 12.628 4.759 1.00 73.44 222 CYS A C 1
ATOM 1715 O O . CYS A 1 222 ? 7.220 12.657 3.780 1.00 73.44 222 CYS A O 1
ATOM 1717 N N . SER A 1 223 ? 5.153 12.711 4.648 1.00 74.06 223 SER A N 1
ATOM 1718 C CA . SER A 1 223 ? 4.437 12.849 3.370 1.00 74.06 223 SER A CA 1
ATOM 1719 C C . SER A 1 223 ? 4.739 14.180 2.687 1.00 74.06 223 SER A C 1
ATOM 1721 O O . SER A 1 223 ? 4.988 14.216 1.485 1.00 74.06 223 SER A O 1
ATOM 1723 N N . ILE A 1 224 ? 4.742 15.276 3.449 1.00 79.38 224 ILE A N 1
ATOM 1724 C CA . ILE A 1 224 ? 5.063 16.616 2.948 1.00 79.38 224 ILE A CA 1
ATOM 1725 C C . ILE A 1 224 ? 6.527 16.671 2.522 1.00 79.38 224 ILE A C 1
ATOM 1727 O O . ILE A 1 224 ? 6.823 17.114 1.415 1.00 79.38 224 ILE A O 1
ATOM 1731 N N . MET A 1 225 ? 7.438 16.178 3.366 1.00 73.44 225 MET A N 1
ATOM 1732 C CA . MET A 1 225 ? 8.861 16.089 3.042 1.00 73.44 225 MET A CA 1
ATOM 1733 C C . MET A 1 225 ? 9.077 15.280 1.768 1.00 73.44 225 MET A C 1
ATOM 1735 O O . MET A 1 225 ? 9.826 15.719 0.905 1.00 73.44 225 MET A O 1
ATOM 1739 N N . TRP A 1 226 ? 8.383 14.150 1.616 1.00 77.88 226 TRP A N 1
ATOM 1740 C CA . TRP A 1 226 ? 8.412 13.329 0.409 1.00 77.88 226 TRP A CA 1
ATOM 1741 C C . TRP A 1 226 ? 7.860 14.061 -0.831 1.00 77.88 226 TRP A C 1
ATOM 1743 O O . TRP A 1 226 ? 8.450 13.973 -1.906 1.00 77.88 226 TRP A O 1
ATOM 1753 N N . ALA A 1 227 ? 6.774 14.826 -0.707 1.00 73.94 227 ALA A N 1
ATOM 1754 C CA . ALA A 1 227 ? 6.214 15.586 -1.825 1.00 73.94 227 ALA A CA 1
ATOM 1755 C C . ALA A 1 227 ? 7.146 16.728 -2.274 1.00 73.94 227 ALA A C 1
ATOM 1757 O O . ALA A 1 227 ? 7.412 16.881 -3.467 1.00 73.94 227 ALA A O 1
ATOM 1758 N N . VAL A 1 228 ? 7.688 17.496 -1.321 1.00 76.31 228 VAL A N 1
ATOM 1759 C CA . VAL A 1 228 ? 8.676 18.561 -1.581 1.00 76.31 228 VAL A CA 1
ATOM 1760 C C . VAL A 1 228 ? 9.932 17.968 -2.210 1.00 76.31 228 VAL A C 1
ATOM 1762 O O . VAL A 1 228 ? 10.434 18.468 -3.212 1.00 76.31 228 VAL A O 1
ATOM 1765 N N . SER A 1 229 ? 10.388 16.853 -1.653 1.00 65.69 229 SER A N 1
ATOM 1766 C CA . SER A 1 229 ? 11.487 16.048 -2.162 1.00 65.69 229 SER A CA 1
ATOM 1767 C C . SER A 1 229 ? 11.304 15.642 -3.623 1.00 65.69 229 SER A C 1
ATOM 1769 O O . SER A 1 229 ? 12.199 15.866 -4.435 1.00 65.69 229 SER A O 1
ATOM 1771 N N . GLY A 1 230 ? 10.140 15.086 -3.970 1.00 66.75 230 GLY A N 1
ATOM 1772 C CA . GLY A 1 230 ? 9.815 14.692 -5.337 1.00 66.75 230 GLY A CA 1
ATOM 1773 C C . GLY A 1 230 ? 9.805 15.884 -6.295 1.00 66.75 230 GLY A C 1
ATOM 1774 O O . GLY A 1 230 ? 10.273 15.763 -7.425 1.00 66.75 230 GLY A O 1
ATOM 1775 N N . GLY A 1 231 ? 9.343 17.049 -5.832 1.00 67.81 231 GLY A N 1
ATOM 1776 C CA . GLY A 1 231 ? 9.397 18.299 -6.593 1.00 67.81 231 GLY A CA 1
ATOM 1777 C C . GLY A 1 231 ? 10.827 18.787 -6.842 1.00 67.81 231 GLY A C 1
ATOM 1778 O O . GLY A 1 231 ? 11.164 19.151 -7.968 1.00 67.81 231 GLY A O 1
ATOM 1779 N N . ILE A 1 232 ? 11.689 18.735 -5.822 1.00 68.25 232 ILE A N 1
ATOM 1780 C CA . ILE A 1 232 ? 13.116 19.067 -5.958 1.00 68.25 232 ILE A CA 1
ATOM 1781 C C . ILE A 1 232 ? 13.799 18.066 -6.893 1.00 68.25 232 ILE A C 1
ATOM 1783 O O . ILE A 1 232 ? 14.497 18.483 -7.808 1.00 68.25 232 ILE A O 1
ATOM 1787 N N . TYR A 1 233 ? 13.535 16.765 -6.734 1.00 63.56 233 TYR A N 1
ATOM 1788 C CA . TYR A 1 233 ? 14.046 15.715 -7.616 1.00 63.56 233 TYR A CA 1
ATOM 1789 C C . TYR A 1 233 ? 13.663 15.973 -9.076 1.00 63.56 233 TYR A C 1
ATOM 1791 O O . TYR A 1 233 ? 14.515 15.884 -9.952 1.00 63.56 233 TYR A O 1
ATOM 1799 N N . TYR A 1 234 ? 12.407 16.345 -9.342 1.00 66.00 234 TYR A N 1
ATOM 1800 C CA . TYR A 1 234 ? 11.953 16.723 -10.681 1.00 66.00 234 TYR A CA 1
ATOM 1801 C C . TYR A 1 234 ? 12.751 17.911 -11.238 1.00 66.00 234 TYR A C 1
ATOM 1803 O O . TYR A 1 234 ? 13.223 17.866 -12.372 1.00 66.00 234 TYR A O 1
ATOM 1811 N N . GLY A 1 235 ? 12.965 18.947 -10.421 1.00 66.31 235 GLY A N 1
ATOM 1812 C CA . GLY A 1 235 ? 13.784 20.104 -10.787 1.00 66.31 235 GLY A CA 1
ATOM 1813 C C . GLY A 1 235 ? 15.252 19.752 -11.054 1.00 66.31 235 GLY A C 1
ATOM 1814 O O . GLY A 1 235 ? 15.826 20.246 -12.022 1.00 66.31 235 GLY A O 1
ATOM 1815 N N . SER A 1 236 ? 15.849 18.877 -10.243 1.00 64.00 236 SER A N 1
ATOM 1816 C CA . SER A 1 236 ? 17.232 18.400 -10.393 1.00 64.00 236 SER A CA 1
ATOM 1817 C C . SER A 1 236 ? 17.406 17.364 -11.508 1.00 64.00 236 SER A C 1
ATOM 1819 O O . SER A 1 236 ? 18.510 17.162 -11.981 1.00 64.00 236 SER A O 1
ATOM 1821 N N . MET A 1 237 ? 16.345 16.690 -11.950 1.00 61.12 237 MET A N 1
ATOM 1822 C CA . MET A 1 237 ? 16.382 15.845 -13.152 1.00 61.12 237 MET A CA 1
ATOM 1823 C C . MET A 1 237 ? 16.354 16.694 -14.428 1.00 61.12 237 MET A C 1
ATOM 1825 O O . MET A 1 237 ? 16.986 16.344 -15.420 1.00 61.12 237 MET A O 1
ATOM 1829 N N . LEU A 1 238 ? 15.618 17.812 -14.414 1.00 68.31 238 LEU A N 1
ATOM 1830 C CA . LEU A 1 238 ? 15.522 18.722 -15.560 1.00 68.31 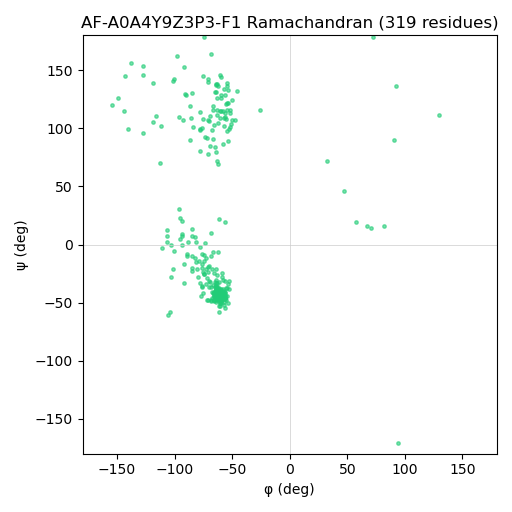238 LEU A CA 1
ATOM 1831 C C . LEU A 1 238 ? 16.753 19.622 -15.714 1.00 68.31 238 LEU A C 1
ATOM 1833 O O . LEU A 1 238 ? 17.141 19.952 -16.833 1.00 68.31 238 LEU A O 1
ATOM 1837 N N . ASN A 1 239 ? 17.378 20.004 -14.604 1.00 61.03 239 ASN A N 1
ATOM 1838 C CA . ASN A 1 239 ? 18.653 20.706 -14.601 1.00 61.03 239 ASN A CA 1
ATOM 1839 C C . ASN A 1 239 ? 19.744 19.654 -14.403 1.00 61.03 239 ASN A C 1
ATOM 1841 O O . ASN A 1 239 ? 19.815 19.127 -13.309 1.00 61.03 239 ASN A O 1
ATOM 1845 N N . LEU A 1 240 ? 20.576 19.348 -15.410 1.00 54.25 240 LEU A N 1
ATOM 1846 C CA . LEU A 1 240 ? 21.602 18.275 -15.434 1.00 54.25 240 LEU A CA 1
ATOM 1847 C C . LEU A 1 240 ? 22.679 18.301 -14.299 1.00 54.25 240 LEU A C 1
ATOM 1849 O O . LEU A 1 240 ? 23.746 17.707 -14.440 1.00 54.25 240 LEU A O 1
ATOM 1853 N N . ALA A 1 241 ? 22.449 18.990 -13.183 1.00 47.56 241 ALA A N 1
ATOM 1854 C CA . ALA A 1 241 ? 23.301 19.034 -12.006 1.00 47.56 241 ALA A CA 1
ATOM 1855 C C . ALA A 1 241 ? 22.913 17.944 -10.985 1.00 47.56 241 ALA A C 1
ATOM 1857 O O . ALA A 1 241 ? 21.765 17.799 -10.569 1.00 47.56 241 ALA A O 1
ATOM 1858 N N . SER A 1 242 ? 23.930 17.199 -10.567 1.00 49.72 242 SER A N 1
ATOM 1859 C CA . SER A 1 242 ? 23.979 15.939 -9.814 1.00 49.72 242 SER A CA 1
ATOM 1860 C C . SER A 1 242 ? 23.387 15.891 -8.387 1.00 49.72 242 SER A C 1
ATOM 1862 O O . SER A 1 242 ? 23.743 14.995 -7.626 1.00 49.72 242 SER A O 1
ATOM 1864 N N . ASP A 1 243 ? 22.473 16.778 -7.990 1.00 44.69 243 ASP A N 1
ATOM 1865 C CA . ASP A 1 243 ? 22.076 16.922 -6.570 1.00 44.69 243 ASP A CA 1
ATOM 1866 C C . ASP A 1 243 ? 20.834 16.105 -6.144 1.00 44.69 243 ASP A C 1
ATOM 1868 O O . ASP A 1 243 ? 20.332 16.231 -5.027 1.00 44.69 243 ASP A O 1
ATOM 1872 N N . ALA A 1 244 ? 20.330 15.209 -6.996 1.00 46.44 244 ALA A N 1
ATOM 1873 C CA . ALA A 1 244 ? 19.046 14.523 -6.791 1.00 46.44 244 ALA A CA 1
ATOM 1874 C C . ALA A 1 244 ? 19.077 13.286 -5.853 1.00 46.44 244 ALA A C 1
ATOM 1876 O O . ALA A 1 244 ? 18.074 12.579 -5.734 1.00 46.44 244 ALA A O 1
ATOM 1877 N N . MET A 1 245 ? 20.203 12.984 -5.193 1.00 48.62 245 MET A N 1
ATOM 1878 C CA . MET A 1 245 ? 20.381 11.721 -4.451 1.00 48.62 245 MET A CA 1
ATOM 1879 C C . MET A 1 245 ? 19.742 11.674 -3.052 1.00 48.62 245 MET A C 1
ATOM 1881 O O . MET A 1 245 ? 19.497 10.583 -2.543 1.00 48.62 245 MET A O 1
ATOM 1885 N N . ILE A 1 246 ? 19.460 12.809 -2.406 1.00 45.66 246 ILE A N 1
ATOM 1886 C CA . ILE A 1 246 ? 19.192 12.815 -0.952 1.00 45.66 246 ILE A CA 1
ATOM 1887 C C . ILE A 1 246 ? 17.733 12.498 -0.578 1.00 45.66 246 ILE A C 1
ATOM 1889 O O . ILE A 1 246 ? 17.426 12.257 0.587 1.00 45.66 246 ILE A O 1
ATOM 1893 N N . THR A 1 247 ? 16.805 12.439 -1.529 1.00 45.69 247 THR A N 1
ATOM 1894 C CA . THR A 1 247 ? 15.428 12.803 -1.175 1.00 45.69 247 THR A CA 1
ATOM 1895 C C . THR A 1 247 ? 14.390 11.657 -1.153 1.00 45.69 247 THR A C 1
ATOM 1897 O O . THR A 1 247 ? 13.266 11.854 -0.692 1.00 45.69 247 THR A O 1
ATOM 1900 N N . GLN A 1 248 ? 14.738 10.412 -1.505 1.00 47.28 248 GLN A N 1
ATOM 1901 C CA . GLN A 1 248 ? 13.790 9.268 -1.511 1.00 47.28 248 GLN A CA 1
ATOM 1902 C C . GLN A 1 248 ? 13.777 8.385 -0.234 1.00 47.28 248 GLN A C 1
ATOM 1904 O O . GLN A 1 248 ? 13.340 7.235 -0.276 1.00 47.28 248 GLN A O 1
ATOM 1909 N N . THR A 1 249 ? 14.218 8.903 0.914 1.00 45.19 249 THR A N 1
ATOM 1910 C CA . THR A 1 249 ? 14.617 8.140 2.123 1.00 45.19 249 THR A CA 1
ATOM 1911 C C . THR A 1 249 ? 13.510 7.403 2.905 1.00 45.19 249 THR A C 1
ATOM 1913 O O . THR A 1 249 ? 13.772 6.905 3.993 1.00 45.19 249 THR A O 1
ATOM 1916 N N . ILE A 1 250 ? 12.268 7.274 2.433 1.00 50.25 250 ILE A N 1
ATOM 1917 C CA . ILE A 1 250 ? 11.223 6.564 3.209 1.00 50.25 250 ILE A CA 1
ATOM 1918 C C . ILE A 1 250 ? 10.365 5.735 2.246 1.00 50.25 250 ILE A C 1
ATOM 1920 O O . ILE A 1 250 ? 9.548 6.324 1.530 1.00 50.25 250 ILE A O 1
ATOM 1924 N N . PRO A 1 251 ? 10.601 4.403 2.116 1.00 51.62 251 PRO A N 1
ATOM 1925 C CA . PRO A 1 251 ? 10.364 3.363 3.144 1.00 51.62 251 PRO A CA 1
ATOM 1926 C C . PRO A 1 251 ? 11.597 2.555 3.626 1.00 51.62 251 PRO A C 1
ATOM 1928 O O . PRO A 1 251 ? 12.427 2.083 2.853 1.00 51.62 251 PRO A O 1
ATOM 1931 N N . ILE A 1 252 ? 11.641 2.309 4.937 1.00 56.69 252 ILE A N 1
ATOM 1932 C CA . ILE A 1 252 ? 12.873 2.263 5.744 1.00 56.69 252 ILE A CA 1
ATOM 1933 C C . ILE A 1 252 ? 13.811 1.073 5.511 1.00 56.69 252 ILE A C 1
ATOM 1935 O O . ILE A 1 252 ? 14.996 1.252 5.687 1.00 56.69 252 ILE A O 1
ATOM 1939 N N . VAL A 1 253 ? 13.386 -0.135 5.148 1.00 54.41 253 VAL A N 1
ATOM 1940 C CA . VAL A 1 253 ? 14.367 -1.248 5.081 1.00 54.41 253 VAL A CA 1
ATOM 1941 C C . VAL A 1 253 ? 14.699 -1.590 3.641 1.00 54.41 253 VAL A C 1
ATOM 1943 O O . VAL A 1 253 ? 15.826 -1.382 3.210 1.00 54.41 253 VAL A O 1
ATOM 1946 N N . TYR A 1 254 ? 13.696 -1.996 2.861 1.00 57.25 254 TYR A N 1
ATOM 1947 C CA . TYR A 1 254 ? 13.894 -2.370 1.461 1.00 57.25 254 TYR A CA 1
ATOM 1948 C C . TYR A 1 254 ? 14.378 -1.200 0.592 1.00 57.25 254 TYR A C 1
ATOM 1950 O O . TYR A 1 254 ? 15.298 -1.384 -0.202 1.00 57.25 254 TYR A O 1
ATOM 1958 N N . ARG A 1 255 ? 13.834 0.021 0.755 1.00 60.88 255 ARG A N 1
ATOM 1959 C CA . ARG A 1 255 ? 14.367 1.159 -0.007 1.00 60.88 255 ARG A CA 1
ATOM 1960 C C . ARG A 1 255 ? 15.635 1.742 0.578 1.00 60.88 255 ARG A C 1
ATOM 1962 O O . ARG A 1 255 ? 16.404 2.205 -0.238 1.00 60.88 255 ARG A O 1
ATOM 1969 N N . LEU A 1 256 ? 15.923 1.677 1.883 1.00 57.72 256 LEU A N 1
ATOM 1970 C CA . LEU A 1 256 ? 17.268 2.066 2.346 1.00 57.72 256 LEU A CA 1
ATOM 1971 C C . LEU A 1 256 ? 18.342 1.132 1.776 1.00 57.72 256 LEU A C 1
ATOM 1973 O O . LEU A 1 256 ? 19.414 1.601 1.410 1.00 57.72 256 LEU A O 1
ATOM 1977 N N . THR A 1 257 ? 18.046 -0.166 1.632 1.00 62.06 257 THR A N 1
ATOM 1978 C CA . THR A 1 257 ? 18.976 -1.107 0.988 1.00 62.06 257 THR A CA 1
ATOM 1979 C C . THR A 1 257 ? 19.101 -0.910 -0.522 1.00 62.06 257 THR A C 1
ATOM 1981 O O . THR A 1 257 ? 20.103 -1.312 -1.097 1.00 62.06 257 THR A O 1
ATOM 1984 N N . ILE A 1 258 ? 18.095 -0.316 -1.170 1.00 64.8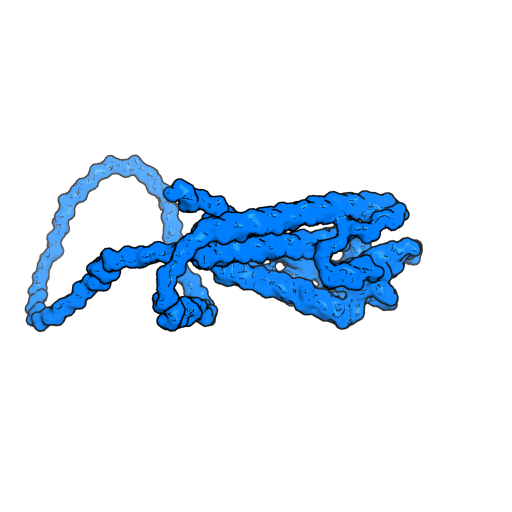8 258 ILE A N 1
ATOM 1985 C CA . ILE A 1 258 ? 18.037 -0.164 -2.631 1.00 64.88 258 ILE A CA 1
ATOM 1986 C C . ILE A 1 258 ? 18.388 1.250 -3.096 1.00 64.88 258 ILE A C 1
ATOM 1988 O O . ILE A 1 258 ? 18.915 1.418 -4.186 1.00 64.88 258 ILE A O 1
ATOM 1992 N N . SER A 1 259 ? 18.160 2.280 -2.284 1.00 63.31 259 SER A N 1
ATOM 1993 C CA . SER A 1 259 ? 18.473 3.670 -2.626 1.00 63.31 259 SER A CA 1
ATOM 1994 C C . SER A 1 259 ? 19.972 3.942 -2.664 1.00 63.31 259 SER A C 1
ATOM 1996 O O . SER A 1 259 ? 20.392 4.939 -3.241 1.00 63.31 259 SER A O 1
ATOM 1998 N N . SER A 1 260 ? 20.781 3.081 -2.042 1.00 65.44 260 SER A N 1
ATOM 1999 C CA . SER A 1 260 ? 22.239 3.094 -2.187 1.00 65.44 260 SER A CA 1
ATOM 2000 C C . SER A 1 260 ? 22.703 2.538 -3.535 1.00 65.44 260 SER A C 1
ATOM 2002 O O . SER A 1 260 ? 23.862 2.725 -3.897 1.00 65.44 260 SER A O 1
ATOM 2004 N N . VAL A 1 261 ? 21.819 1.866 -4.276 1.00 75.50 261 VAL A N 1
ATOM 2005 C CA . VAL A 1 261 ? 22.142 1.232 -5.548 1.00 75.50 261 VAL A CA 1
ATOM 2006 C C . VAL A 1 261 ? 22.002 2.262 -6.667 1.00 75.50 261 VAL A C 1
ATOM 2008 O O . VAL A 1 261 ? 20.907 2.708 -7.020 1.00 75.50 261 VAL A O 1
ATOM 2011 N N . MET A 1 262 ? 23.149 2.657 -7.208 1.00 77.75 262 MET A N 1
ATOM 2012 C CA . MET A 1 262 ? 23.258 3.554 -8.352 1.00 77.75 262 MET A CA 1
ATOM 2013 C C . MET A 1 262 ? 23.526 2.742 -9.610 1.00 77.75 262 MET A C 1
ATOM 2015 O O . MET A 1 262 ? 24.298 1.789 -9.578 1.00 77.75 262 MET A O 1
ATOM 2019 N N . THR A 1 263 ? 22.937 3.149 -10.729 1.00 76.19 263 THR A N 1
ATOM 2020 C CA . THR A 1 263 ? 23.219 2.554 -12.033 1.00 76.19 263 THR A CA 1
ATOM 2021 C C . THR A 1 263 ? 23.587 3.633 -13.045 1.00 76.19 263 THR A C 1
ATOM 2023 O O . THR A 1 263 ? 23.124 4.771 -12.971 1.00 76.19 263 THR A O 1
ATOM 2026 N N . THR A 1 264 ? 24.481 3.297 -13.970 1.00 74.56 264 THR A N 1
ATOM 2027 C CA . THR A 1 264 ? 24.937 4.185 -15.050 1.00 74.56 264 THR A CA 1
ATOM 2028 C C . THR A 1 264 ? 24.250 3.880 -16.377 1.00 74.56 264 THR A C 1
ATOM 2030 O O . THR A 1 264 ? 24.444 4.606 -17.349 1.00 74.56 264 THR A O 1
ATOM 2033 N N . SER A 1 265 ? 23.446 2.817 -16.442 1.00 73.56 265 SER A N 1
ATOM 2034 C CA . SER A 1 265 ? 22.837 2.361 -17.684 1.00 73.56 265 SER A CA 1
ATOM 2035 C C . SER A 1 265 ? 21.421 1.845 -17.453 1.00 73.56 265 SER A C 1
ATOM 2037 O O . SER A 1 265 ? 21.106 1.231 -16.438 1.00 73.56 265 SER A O 1
ATOM 2039 N N . TRP A 1 266 ? 20.560 2.093 -18.437 1.00 71.56 266 TRP A N 1
ATOM 2040 C CA . TRP A 1 266 ? 19.224 1.499 -18.519 1.00 71.56 266 TRP A CA 1
ATOM 2041 C C . TRP A 1 266 ? 19.261 0.083 -19.107 1.00 71.56 266 TRP A C 1
ATOM 2043 O O . TRP A 1 266 ? 18.209 -0.52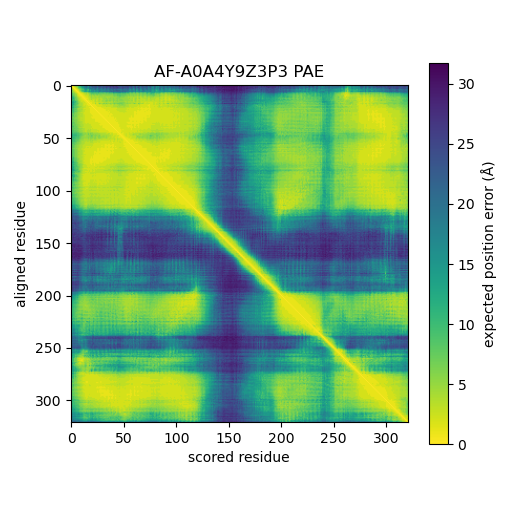2 -19.325 1.00 71.56 266 TRP A O 1
ATOM 2053 N N . GLU A 1 267 ? 20.452 -0.433 -19.415 1.00 74.94 267 GLU A N 1
ATOM 2054 C CA . GLU A 1 267 ? 20.609 -1.750 -20.007 1.00 74.94 267 GLU A CA 1
ATOM 2055 C C . GLU A 1 267 ? 20.288 -2.865 -19.000 1.00 74.94 267 GLU A C 1
ATOM 2057 O O . GLU A 1 267 ? 20.628 -2.761 -17.817 1.00 74.94 267 GLU A O 1
ATOM 2062 N N . PRO A 1 268 ? 19.649 -3.954 -19.466 1.00 67.12 268 PRO A N 1
ATOM 2063 C CA . PRO A 1 268 ? 19.274 -5.089 -18.625 1.00 67.12 268 PRO A CA 1
ATOM 2064 C C . PRO A 1 268 ? 20.459 -5.683 -17.856 1.00 67.12 268 PRO A C 1
ATOM 2066 O O . PRO A 1 268 ? 20.309 -6.054 -16.695 1.00 67.12 268 PRO A O 1
ATOM 2069 N N . ASP A 1 269 ? 21.627 -5.712 -18.502 1.00 74.38 269 ASP A N 1
ATOM 2070 C CA . ASP A 1 269 ? 22.827 -6.409 -18.032 1.00 74.38 269 ASP A CA 1
ATOM 2071 C C . ASP A 1 269 ? 23.790 -5.501 -17.259 1.00 74.38 269 ASP A C 1
ATOM 2073 O O . ASP A 1 269 ? 24.883 -5.925 -16.878 1.00 74.38 269 ASP A O 1
ATOM 2077 N N . ALA A 1 270 ? 23.408 -4.243 -17.016 1.00 75.62 270 ALA A N 1
ATOM 2078 C CA . ALA A 1 270 ? 24.241 -3.346 -16.241 1.00 75.62 270 ALA A CA 1
ATOM 2079 C C . ALA A 1 270 ? 24.362 -3.876 -14.799 1.00 75.62 270 ALA A C 1
ATOM 2081 O O . ALA A 1 270 ? 23.332 -4.201 -14.183 1.00 75.62 270 ALA A O 1
ATOM 2082 N N . PRO A 1 271 ? 25.589 -3.966 -14.244 1.00 73.75 271 PRO A N 1
ATOM 2083 C CA . PRO A 1 271 ? 25.771 -4.318 -12.844 1.00 73.75 271 PRO A CA 1
ATOM 2084 C C . PRO A 1 271 ? 24.940 -3.360 -11.984 1.00 73.75 271 PRO A C 1
ATOM 2086 O O . PRO A 1 271 ? 24.828 -2.171 -12.290 1.00 73.75 271 PRO A O 1
ATOM 2089 N N . ASP A 1 272 ? 24.295 -3.906 -10.954 1.00 73.81 272 ASP A N 1
ATOM 2090 C CA . ASP A 1 272 ? 23.497 -3.148 -9.984 1.00 73.81 272 ASP A CA 1
ATOM 2091 C C . ASP A 1 272 ? 22.203 -2.494 -10.518 1.00 73.81 272 ASP A C 1
ATOM 2093 O O . ASP A 1 272 ? 21.560 -1.698 -9.842 1.00 73.81 272 ASP A O 1
ATOM 2097 N N . SER A 1 273 ? 21.715 -2.892 -11.693 1.00 72.75 273 SER A N 1
ATOM 2098 C CA . SER A 1 273 ? 20.468 -2.361 -12.277 1.00 72.75 273 SER A CA 1
ATOM 2099 C C . SER A 1 273 ? 19.160 -2.853 -11.624 1.00 72.75 273 SER A C 1
ATOM 2101 O O . SER A 1 273 ? 18.067 -2.496 -12.068 1.00 72.75 273 SER A O 1
ATOM 2103 N N . LEU A 1 274 ? 19.244 -3.681 -10.574 1.00 82.88 274 LEU A N 1
ATOM 2104 C CA . LEU A 1 274 ? 18.110 -4.374 -9.937 1.00 82.88 274 LEU A CA 1
ATOM 2105 C C . LEU A 1 274 ? 17.296 -5.267 -10.896 1.00 82.88 274 LEU A C 1
ATOM 2107 O O . LEU A 1 274 ? 16.145 -5.606 -10.612 1.00 82.88 274 LEU A O 1
ATOM 2111 N N . ASN A 1 275 ? 17.884 -5.650 -12.031 1.00 86.31 275 ASN A N 1
ATOM 2112 C CA . ASN A 1 275 ? 17.189 -6.368 -13.096 1.00 86.31 275 ASN A CA 1
ATOM 2113 C C . ASN A 1 275 ? 17.226 -7.890 -12.965 1.00 86.31 275 ASN A C 1
ATOM 2115 O O . ASN A 1 275 ? 16.514 -8.565 -13.709 1.00 86.31 275 ASN A O 1
ATOM 2119 N N . SER A 1 276 ? 18.005 -8.444 -12.028 1.00 88.81 276 SER A N 1
ATOM 2120 C CA . SER A 1 276 ? 18.053 -9.898 -11.851 1.00 88.81 276 SER A CA 1
ATOM 2121 C C . SER A 1 276 ? 16.672 -10.455 -11.488 1.00 88.81 276 SER A C 1
ATOM 2123 O O . SER A 1 276 ? 15.900 -9.825 -10.754 1.00 88.81 276 SER A O 1
ATOM 2125 N N . HIS A 1 277 ? 16.367 -11.673 -11.949 1.00 90.31 277 HIS A N 1
ATOM 2126 C CA . HIS A 1 277 ? 15.104 -12.345 -11.622 1.00 90.31 277 HIS A CA 1
ATOM 2127 C C . HIS A 1 277 ? 14.848 -12.393 -10.109 1.00 90.31 277 HIS A C 1
ATOM 2129 O O . HIS A 1 277 ? 13.722 -12.177 -9.667 1.00 90.31 277 HIS A O 1
ATOM 2135 N N . THR A 1 278 ? 15.895 -12.603 -9.305 1.00 90.38 278 THR A N 1
ATOM 2136 C CA . THR A 1 278 ? 15.808 -12.617 -7.840 1.00 90.38 278 THR A CA 1
ATOM 2137 C C . THR A 1 278 ? 15.390 -11.259 -7.278 1.00 90.38 278 THR A C 1
ATOM 2139 O O . THR A 1 278 ? 14.486 -11.194 -6.448 1.00 90.38 278 THR A O 1
ATOM 2142 N N . GLN A 1 279 ? 15.988 -10.155 -7.736 1.00 88.56 279 GLN A N 1
ATOM 2143 C CA . GLN A 1 279 ? 15.630 -8.808 -7.267 1.00 88.56 279 GLN A CA 1
ATOM 2144 C C . GLN A 1 279 ? 14.190 -8.440 -7.641 1.00 88.56 279 GLN A C 1
ATOM 2146 O O . GLN A 1 279 ? 13.463 -7.872 -6.822 1.00 88.56 279 GLN A O 1
ATOM 2151 N N . LYS A 1 280 ? 13.746 -8.835 -8.837 1.00 91.25 280 LYS A N 1
ATOM 2152 C CA . LYS A 1 280 ? 12.356 -8.666 -9.280 1.00 91.25 280 LYS A CA 1
ATOM 2153 C C . LYS A 1 280 ? 11.389 -9.505 -8.453 1.00 91.25 280 LYS A C 1
ATOM 2155 O O . LYS A 1 280 ? 10.373 -8.990 -7.990 1.00 91.25 280 LYS A O 1
ATOM 2160 N N . ALA A 1 281 ? 11.721 -10.768 -8.196 1.00 91.81 281 ALA A N 1
ATOM 2161 C CA . ALA A 1 281 ? 10.930 -11.633 -7.327 1.00 91.81 281 ALA A CA 1
ATOM 2162 C C . ALA A 1 281 ? 10.799 -11.045 -5.913 1.00 91.81 281 ALA A C 1
ATOM 2164 O O . ALA A 1 281 ? 9.700 -11.040 -5.356 1.00 91.81 281 ALA A O 1
ATOM 2165 N N . LEU A 1 282 ? 11.878 -10.482 -5.359 1.00 88.50 282 LEU A N 1
ATOM 2166 C CA . LEU A 1 282 ? 11.849 -9.782 -4.073 1.00 88.50 282 LEU A CA 1
ATOM 2167 C C . LEU A 1 282 ? 10.976 -8.526 -4.118 1.00 88.50 282 LEU A C 1
ATOM 2169 O O . LEU A 1 282 ? 10.211 -8.304 -3.184 1.00 88.50 282 LEU A O 1
ATOM 2173 N N . PHE A 1 283 ? 11.029 -7.735 -5.193 1.00 90.56 283 PHE A N 1
ATOM 2174 C CA . PHE A 1 283 ? 10.137 -6.586 -5.365 1.00 90.56 283 PHE A CA 1
ATOM 2175 C C . PHE A 1 283 ? 8.665 -7.011 -5.296 1.00 90.56 283 PHE A C 1
ATOM 2177 O O . PHE A 1 283 ? 7.905 -6.488 -4.483 1.00 90.56 283 PHE A O 1
ATOM 2184 N N . TYR A 1 284 ? 8.249 -8.004 -6.082 1.00 93.00 284 TYR A N 1
ATOM 2185 C CA . TYR A 1 284 ? 6.858 -8.456 -6.046 1.00 93.00 284 TYR A CA 1
ATOM 2186 C C . TYR A 1 284 ? 6.487 -9.079 -4.691 1.00 93.00 284 TYR A C 1
ATOM 2188 O O . TYR A 1 284 ? 5.436 -8.758 -4.141 1.00 93.00 284 TYR A O 1
ATOM 2196 N N . SER A 1 285 ? 7.361 -9.904 -4.111 1.00 89.19 285 SER A N 1
ATOM 2197 C CA . SER A 1 285 ? 7.059 -10.666 -2.890 1.00 89.19 285 SER A CA 1
ATOM 2198 C C . SER A 1 285 ? 7.103 -9.832 -1.610 1.00 89.19 285 SER A C 1
ATOM 2200 O O . SER A 1 285 ? 6.308 -10.071 -0.708 1.00 89.19 285 SER A O 1
ATOM 2202 N N . LEU A 1 286 ? 8.020 -8.867 -1.504 1.00 86.12 286 LEU A N 1
ATOM 2203 C CA . LEU A 1 286 ? 8.216 -8.060 -0.292 1.00 86.12 286 LEU A CA 1
ATOM 2204 C C . LEU A 1 286 ? 7.583 -6.673 -0.383 1.00 86.12 286 LEU A C 1
ATOM 2206 O O . LEU A 1 286 ? 7.344 -6.051 0.649 1.00 86.12 286 LEU A O 1
ATOM 2210 N N . HIS A 1 287 ? 7.317 -6.174 -1.592 1.00 88.00 287 HIS A N 1
ATOM 2211 C CA . HIS A 1 287 ? 6.669 -4.878 -1.779 1.00 88.00 287 HIS A CA 1
ATOM 2212 C C . HIS A 1 287 ? 5.200 -5.042 -2.167 1.00 88.00 287 HIS A C 1
ATOM 2214 O O . HIS A 1 287 ? 4.323 -4.578 -1.447 1.00 88.00 287 HIS A O 1
ATOM 2220 N N . ILE A 1 288 ? 4.917 -5.734 -3.273 1.00 93.00 288 ILE A N 1
ATOM 2221 C CA . ILE A 1 288 ? 3.565 -5.761 -3.853 1.00 93.00 288 ILE A CA 1
ATOM 2222 C C . ILE A 1 288 ? 2.615 -6.691 -3.095 1.00 93.00 288 ILE A C 1
ATOM 2224 O O . ILE A 1 288 ? 1.475 -6.310 -2.834 1.00 93.00 288 ILE A O 1
ATOM 2228 N N . VAL A 1 289 ? 3.055 -7.900 -2.736 1.00 91.75 289 VAL A N 1
ATOM 2229 C CA . VAL A 1 289 ? 2.201 -8.891 -2.058 1.00 91.75 289 VAL A CA 1
ATOM 2230 C C . VAL A 1 289 ? 1.732 -8.417 -0.675 1.00 91.75 289 VAL A C 1
ATOM 2232 O O . VAL A 1 289 ? 0.528 -8.492 -0.430 1.00 91.75 289 VAL A O 1
ATOM 2235 N N . PRO A 1 290 ? 2.592 -7.891 0.223 1.00 89.44 290 PRO A N 1
ATOM 2236 C CA . PRO A 1 290 ? 2.143 -7.415 1.531 1.00 89.44 290 PRO A CA 1
ATOM 2237 C C . PRO A 1 290 ? 1.186 -6.232 1.412 1.00 89.44 290 PRO A C 1
ATOM 2239 O O . PRO A 1 290 ? 0.249 -6.112 2.195 1.00 89.44 290 PRO A O 1
ATOM 2242 N N . GLU A 1 291 ? 1.393 -5.388 0.402 1.00 92.31 291 GLU A N 1
ATOM 2243 C CA . GLU A 1 291 ? 0.512 -4.267 0.103 1.00 92.31 291 GLU A CA 1
ATOM 2244 C C . GLU A 1 291 ? -0.882 -4.730 -0.335 1.00 92.31 291 GLU A C 1
ATOM 2246 O O . GLU A 1 291 ? -1.892 -4.289 0.215 1.00 92.31 291 GLU A O 1
ATOM 2251 N N . LEU A 1 292 ? -0.936 -5.673 -1.280 1.00 94.81 292 LEU A N 1
ATOM 2252 C CA . LEU A 1 292 ? -2.183 -6.267 -1.748 1.00 94.81 292 LEU A CA 1
ATOM 2253 C C . LEU A 1 292 ? -2.907 -6.984 -0.601 1.00 94.81 292 LEU A C 1
ATOM 2255 O O . LEU A 1 292 ? -4.116 -6.828 -0.437 1.00 94.81 292 LEU A O 1
ATOM 2259 N N . LEU A 1 293 ? -2.168 -7.736 0.220 1.00 91.44 293 LEU A N 1
ATOM 2260 C CA . LEU A 1 293 ? -2.709 -8.419 1.391 1.00 91.44 293 LEU A CA 1
ATOM 2261 C C . LEU A 1 293 ? -3.283 -7.418 2.398 1.00 91.44 293 LEU A C 1
ATOM 2263 O O . LEU A 1 293 ? -4.389 -7.625 2.893 1.00 91.44 293 LEU A O 1
ATOM 2267 N N . ALA A 1 294 ? -2.578 -6.316 2.667 1.00 90.62 294 ALA A N 1
ATOM 2268 C CA . ALA A 1 294 ? -3.085 -5.247 3.517 1.00 90.62 294 ALA A CA 1
ATOM 2269 C C . ALA A 1 294 ? -4.386 -4.668 2.946 1.00 90.62 294 ALA A C 1
ATOM 2271 O O . ALA A 1 294 ? -5.377 -4.603 3.666 1.00 90.62 294 ALA A O 1
ATOM 2272 N N . ALA A 1 295 ? -4.439 -4.343 1.650 1.00 93.88 295 ALA A N 1
ATOM 2273 C CA . ALA A 1 295 ? -5.658 -3.857 1.003 1.00 93.88 295 ALA A CA 1
ATOM 2274 C C . ALA A 1 295 ? -6.832 -4.846 1.149 1.00 93.88 295 ALA A C 1
ATOM 2276 O O . ALA A 1 295 ? -7.934 -4.443 1.522 1.00 93.88 295 ALA A O 1
ATOM 2277 N N . VAL A 1 296 ? -6.597 -6.146 0.939 1.00 94.44 296 VAL A N 1
ATOM 2278 C CA . VAL A 1 296 ? -7.609 -7.202 1.125 1.00 94.44 296 VAL A CA 1
ATOM 2279 C C . VAL A 1 296 ? -8.085 -7.275 2.578 1.00 94.44 296 VAL A C 1
ATOM 2281 O O . VAL A 1 296 ? -9.289 -7.318 2.827 1.00 94.44 296 VAL A O 1
ATOM 2284 N N . LEU A 1 297 ? -7.171 -7.250 3.552 1.00 90.88 297 LEU A N 1
ATOM 2285 C CA . LEU A 1 297 ? -7.514 -7.286 4.978 1.00 90.88 297 LEU A CA 1
ATOM 2286 C C . LEU A 1 297 ? -8.323 -6.052 5.400 1.00 90.88 297 LEU A C 1
ATOM 2288 O O . LEU A 1 297 ? -9.329 -6.182 6.103 1.00 90.88 297 LEU A O 1
ATOM 2292 N N . LEU A 1 298 ? -7.933 -4.869 4.922 1.00 90.88 298 LEU A N 1
ATOM 2293 C CA . LEU A 1 298 ? -8.643 -3.611 5.157 1.00 90.88 298 LEU A CA 1
ATOM 2294 C C . LEU A 1 298 ? -10.049 -3.625 4.542 1.00 90.88 298 LEU A C 1
ATOM 2296 O O . LEU A 1 298 ? -10.990 -3.123 5.153 1.00 90.88 298 LEU A O 1
ATOM 2300 N N . LEU A 1 299 ? -10.217 -4.237 3.365 1.00 92.50 299 LEU A N 1
ATOM 2301 C CA . LEU A 1 299 ? -11.525 -4.412 2.727 1.00 92.50 299 LEU A CA 1
ATOM 2302 C C . LEU A 1 299 ? -12.372 -5.506 3.375 1.00 92.50 299 LEU A C 1
ATOM 2304 O O . LEU A 1 299 ? -13.597 -5.464 3.254 1.00 92.50 299 LEU A O 1
ATOM 2308 N N . ARG A 1 300 ? -11.763 -6.476 4.064 1.00 92.50 300 ARG A N 1
ATOM 2309 C CA . ARG A 1 300 ? -12.479 -7.540 4.782 1.00 92.50 300 ARG A CA 1
ATOM 2310 C C . ARG A 1 300 ? -13.089 -7.026 6.086 1.00 92.50 300 ARG A C 1
ATOM 2312 O O . ARG A 1 300 ? -14.238 -7.336 6.391 1.00 92.50 300 ARG A O 1
ATOM 2319 N N . ILE A 1 301 ? -12.366 -6.203 6.841 1.00 89.19 301 ILE A N 1
ATOM 2320 C CA . ILE A 1 301 ? -12.805 -5.760 8.169 1.00 89.19 301 ILE A CA 1
ATOM 2321 C C . ILE A 1 301 ? -13.689 -4.513 8.054 1.00 89.19 301 ILE A C 1
ATOM 2323 O O . ILE A 1 301 ? -13.252 -3.448 7.624 1.00 89.19 301 ILE A O 1
ATOM 2327 N N . ASN A 1 302 ? -14.946 -4.599 8.504 1.00 91.44 302 ASN A N 1
ATOM 2328 C CA . ASN A 1 302 ? -15.782 -3.409 8.668 1.00 91.44 302 ASN A CA 1
ATOM 2329 C C . ASN A 1 302 ? -15.402 -2.663 9.958 1.00 91.44 302 ASN A C 1
ATOM 2331 O O . ASN A 1 302 ? -16.067 -2.799 10.979 1.00 91.44 302 ASN A O 1
ATOM 2335 N N . ILE A 1 303 ? -14.334 -1.864 9.908 1.00 88.62 303 ILE A N 1
ATOM 2336 C CA . ILE A 1 303 ? -13.785 -1.118 11.062 1.00 88.62 303 ILE A CA 1
ATOM 2337 C C . ILE A 1 303 ? -14.863 -0.269 11.752 1.00 88.62 303 ILE A C 1
ATOM 2339 O O . ILE A 1 303 ? -14.856 -0.103 12.972 1.00 88.62 303 ILE A O 1
ATOM 2343 N N . ARG A 1 304 ? -15.820 0.255 10.980 1.00 89.12 304 ARG A N 1
ATOM 2344 C CA . ARG A 1 304 ? -16.935 1.038 11.509 1.00 89.12 304 ARG A CA 1
ATOM 2345 C C . ARG A 1 304 ? -17.857 0.211 12.387 1.00 89.12 304 ARG A C 1
ATOM 2347 O O . ARG A 1 304 ? -18.170 0.654 13.484 1.00 89.12 304 ARG A O 1
ATOM 2354 N N . VAL A 1 305 ? -18.257 -0.967 11.919 1.00 89.31 305 VAL A N 1
ATOM 2355 C CA . VAL A 1 305 ? -19.126 -1.876 12.678 1.00 89.31 305 VAL A CA 1
ATOM 2356 C C . VAL A 1 305 ? -18.365 -2.494 13.849 1.00 89.31 305 VAL A C 1
ATOM 2358 O O . VAL A 1 305 ? -18.840 -2.426 14.975 1.00 89.31 305 VAL A O 1
ATOM 2361 N N . VAL A 1 306 ? -17.156 -3.010 13.607 1.00 86.81 306 VAL A N 1
ATOM 2362 C CA . VAL A 1 306 ? -16.348 -3.714 14.619 1.00 86.81 306 VAL A CA 1
ATOM 2363 C C . VAL A 1 306 ? -15.987 -2.805 15.793 1.00 86.81 306 VAL A C 1
ATOM 2365 O O . VAL A 1 306 ? -16.108 -3.213 16.942 1.00 86.81 306 VAL A O 1
ATOM 2368 N N . TYR A 1 307 ? -15.578 -1.563 15.522 1.00 86.38 307 TYR A N 1
ATOM 2369 C CA . TYR A 1 307 ? -15.112 -0.638 16.562 1.00 86.38 307 TYR A CA 1
ATOM 2370 C C . TYR A 1 307 ? -16.108 0.485 16.878 1.00 86.38 307 TYR A C 1
ATOM 2372 O O . TYR A 1 307 ? -15.767 1.426 17.597 1.00 86.38 307 TYR A O 1
ATOM 2380 N N . ASN A 1 308 ? -17.325 0.426 16.320 1.00 87.38 308 ASN A N 1
ATOM 2381 C CA . ASN A 1 308 ? -18.355 1.463 16.448 1.00 87.38 308 ASN A CA 1
ATOM 2382 C C . ASN A 1 308 ? -17.793 2.881 16.185 1.00 87.38 308 ASN A C 1
ATOM 2384 O O . ASN A 1 308 ? -17.993 3.823 16.961 1.00 87.38 308 ASN A O 1
ATOM 2388 N N . THR A 1 309 ? -17.017 3.018 15.105 1.00 87.62 309 THR A N 1
ATOM 2389 C CA . THR A 1 309 ? -16.331 4.269 14.746 1.00 87.62 309 THR A CA 1
ATOM 2390 C C . THR A 1 309 ? -17.171 5.133 13.801 1.00 87.62 309 THR A C 1
ATOM 2392 O O . THR A 1 309 ? -18.023 4.649 13.059 1.00 87.62 309 THR A O 1
ATOM 2395 N N . GLY A 1 310 ? -16.968 6.454 13.826 1.00 86.12 310 GLY A N 1
ATOM 2396 C CA . GLY A 1 310 ? -17.580 7.360 12.847 1.00 86.12 310 GLY A CA 1
ATOM 2397 C C . GLY A 1 310 ? -16.902 7.280 11.473 1.00 86.12 310 GLY A C 1
ATOM 2398 O O . GLY A 1 310 ? -15.891 6.601 11.308 1.00 86.12 310 GLY A O 1
ATOM 2399 N N . LEU A 1 311 ? -17.405 8.039 10.493 1.00 85.25 311 LEU A N 1
ATOM 2400 C CA . LEU A 1 311 ? -16.805 8.121 9.149 1.00 85.25 311 LEU A CA 1
ATOM 2401 C C . LEU A 1 311 ? -15.320 8.537 9.193 1.00 85.25 311 LEU A C 1
ATOM 2403 O O . LEU A 1 311 ? -14.499 8.006 8.446 1.00 85.25 311 LEU A O 1
ATOM 2407 N N . GLY A 1 312 ? -14.975 9.444 10.113 1.00 81.06 312 GLY A N 1
ATOM 2408 C CA . GLY A 1 312 ? -13.603 9.889 10.360 1.00 81.06 312 GLY A CA 1
ATOM 2409 C C . GLY A 1 312 ? -12.817 9.057 11.382 1.00 81.06 312 GLY A C 1
ATOM 2410 O O . GLY A 1 312 ? -11.688 9.426 11.682 1.00 81.06 312 GLY A O 1
ATOM 2411 N N . GLY A 1 313 ? -13.380 7.984 11.948 1.00 81.19 313 GLY A N 1
ATOM 2412 C CA . GLY A 1 313 ? -12.776 7.226 13.056 1.00 81.19 313 GLY A CA 1
ATOM 2413 C C . GLY A 1 313 ? -13.238 7.669 14.456 1.00 81.19 313 GLY A C 1
ATOM 2414 O O . GLY A 1 313 ? -14.189 8.442 14.600 1.00 81.19 313 GLY A O 1
ATOM 2415 N N . ASP A 1 314 ? -12.586 7.158 15.510 1.00 78.06 314 ASP A N 1
ATOM 2416 C CA . ASP A 1 314 ? -12.896 7.499 16.912 1.00 78.06 314 ASP A CA 1
ATOM 2417 C C . ASP A 1 314 ? -12.149 8.756 17.387 1.00 78.06 314 ASP A C 1
ATOM 2419 O O . ASP A 1 314 ? -11.049 8.676 17.938 1.00 78.06 314 ASP A O 1
ATOM 2423 N N . TRP A 1 315 ? -12.753 9.932 17.206 1.00 79.31 315 TRP A N 1
ATOM 2424 C CA . TRP A 1 315 ? -12.212 11.221 17.673 1.00 79.31 315 TRP A CA 1
ATOM 2425 C C . TRP A 1 315 ? -12.550 11.567 19.128 1.00 79.31 315 TRP A C 1
ATOM 2427 O O . TRP A 1 315 ? -12.260 12.674 19.572 1.00 79.31 315 TRP A O 1
ATOM 2437 N N . GLY A 1 316 ? -13.148 10.646 19.890 1.00 73.75 316 GLY A N 1
ATOM 2438 C CA . GLY A 1 316 ? -13.471 10.892 21.298 1.00 73.75 316 GLY A CA 1
ATOM 2439 C C . GLY A 1 316 ? -14.604 11.886 21.532 1.00 73.75 316 GLY A C 1
ATOM 2440 O O . GLY A 1 316 ? -14.805 12.316 22.661 1.00 73.75 316 GLY A O 1
ATOM 2441 N N . MET A 1 317 ? -15.386 12.226 20.500 1.00 74.56 317 MET A N 1
ATOM 2442 C CA . MET A 1 317 ? -16.574 13.077 20.658 1.00 74.56 317 MET A CA 1
ATOM 2443 C C . MET A 1 317 ? -17.605 12.476 21.627 1.00 74.56 317 MET A C 1
ATOM 2445 O O . MET A 1 317 ? -18.378 13.219 22.220 1.00 74.56 317 MET A O 1
ATOM 2449 N N . ARG A 1 318 ? -17.597 11.148 21.803 1.00 69.50 318 ARG A N 1
ATOM 2450 C CA . ARG A 1 318 ? -18.493 10.427 22.717 1.00 69.50 318 ARG A CA 1
ATOM 2451 C C . ARG A 1 318 ? -18.039 10.439 24.179 1.00 69.50 318 ARG A C 1
ATOM 2453 O O . ARG A 1 318 ? -18.862 10.184 25.042 1.00 69.50 318 ARG A O 1
ATOM 2460 N N . ASP A 1 319 ? -16.788 10.796 24.465 1.00 70.00 319 ASP A N 1
ATOM 2461 C CA . ASP A 1 319 ? -16.237 10.764 25.829 1.00 70.00 319 ASP A CA 1
ATOM 2462 C C . ASP A 1 319 ? -16.549 12.049 26.634 1.00 70.00 319 ASP A C 1
ATOM 2464 O O . ASP A 1 319 ? -15.909 12.316 27.644 1.00 70.00 319 ASP A O 1
ATOM 2468 N N . LYS A 1 320 ? -17.475 12.899 26.165 1.00 68.56 320 LYS A N 1
ATOM 2469 C CA . LYS A 1 320 ? -17.838 14.184 26.801 1.00 68.56 320 LYS A CA 1
ATOM 2470 C C . LYS A 1 320 ? -19.038 14.094 27.762 1.00 68.56 320 LYS A C 1
ATOM 2472 O O . LYS A 1 320 ? -19.682 15.112 28.002 1.00 68.56 320 LYS A O 1
ATOM 2477 N N . LYS A 1 321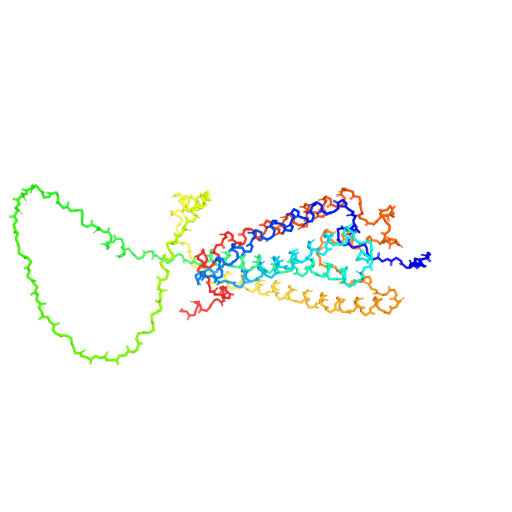 ? -19.368 12.907 28.263 1.00 58.38 321 LYS A N 1
ATOM 2478 C CA . LYS A 1 321 ? -20.396 12.708 29.294 1.00 58.38 321 LYS A CA 1
ATOM 2479 C C . LYS A 1 321 ? -19.719 12.380 30.613 1.00 58.38 321 LYS A C 1
ATOM 2481 O O . LYS A 1 321 ? -20.201 12.906 31.634 1.00 58.38 321 LYS A O 1
#

Sequence (321 aa):
MSANAPTSPFPAPVGGVLLPEDFAPSLLFGILYLLLIPFIALRFISKSSRTMVIMGVALTTIVRVLNFAFRMAQSKDPSLRASITITIWLQGSYSATFIALANDVIHIGRAYLVGTTRAREPEDPADDSALEIPVPAASDGQQVLGDSIHLEDRGFPDVASKSSSKQKIDIKEVEVEVTIGDMSSLRDEPNLRDEPNLRDEPKRRRYIRILCIIFTTLLIICSIMWAVSGGIYYGSMLNLASDAMITQTIPIVYRLTISSVMTTSWEPDAPDSLNSHTQKALFYSLHIVPELLAAVLLLRINIRVVYNTGLGGDWGMRDKK

Secondary structure (DSSP, 8-state):
------SS-EEPPTT-S--GGGHHHHHHHHHHHHHHHHHHHHHHH-TTT--HHHHHHHHHHHHHHHHHHHHHHHHH-HHHHT-HHHHHHHHHHHHHHHHHHHHHHHHHHHHHHHHTTSPPPP--TTSGGG------------------------PPP-------------------------GGGGT--TTSTTS------HHHHHHHHHHHHHHHHHHHHHHHHHHHHHHHHHHHHHS--S-TTSS---STTHHHHHHT-EES--STTSTTSS-SHHHHHHIIIIIIHHHHHHHHHHHHS-HHHHTT-BTTB--SGGG--

Solvent-accessible surface area (backbone atoms only — not comparable to full-atom values): 19340 Å² total; per-residue (Å²): 133,86,71,82,69,61,89,62,68,41,69,43,55,85,64,20,65,62,42,63,78,49,27,61,62,25,49,53,52,26,50,58,40,56,64,45,49,62,58,50,49,55,40,62,70,38,79,74,51,50,34,59,56,58,53,49,45,47,54,41,38,54,52,46,34,51,46,23,50,51,46,35,50,20,20,76,33,72,73,56,56,71,31,63,68,57,51,51,51,47,56,49,51,59,40,53,41,53,53,48,50,54,51,41,50,48,55,49,51,48,41,51,56,44,55,77,32,54,44,76,75,78,78,64,74,72,61,68,70,74,65,66,68,75,72,75,73,84,71,79,80,79,94,79,88,83,89,79,92,78,86,79,88,73,90,76,82,91,73,94,71,90,81,77,83,73,78,76,77,78,71,74,76,76,74,77,72,69,86,64,78,64,66,65,64,72,68,61,59,80,80,68,75,77,64,77,77,63,70,64,35,68,69,60,39,50,51,54,50,51,51,48,51,52,53,52,50,51,51,49,51,52,50,51,52,42,52,53,28,52,52,50,34,54,53,30,66,73,42,93,52,89,73,55,79,80,50,78,80,63,54,73,62,71,44,57,70,42,67,75,31,53,19,63,52,90,49,76,82,37,74,62,24,45,49,50,71,66,50,37,51,45,34,46,61,70,53,48,46,55,49,52,50,48,48,51,53,58,71,67,52,51,59,29,69,78,55,71,31,50,50,90,42,79,82,58,79,80,75,81,121